Protein AF-A0A9N8M190-F1 (afdb_monomer)

Foldseek 3Di:
DPPLLVVLLVVLLVVLLVQLVLCLVDQALLFVLVVQLVPDDPVCSVVRSVVVVVVVVVVVVVLVVVVVQVVLVVVVVVVCVVDVPDDDDCVSRPDPPDVVVVVVLVVPQPDPPLVVVCVVVVHDSVVSSVSNNVVSNPQNVQLSVLSNCQVVDDPSSPVSSVSSSVSSVVSSVVVVPDDDPDPPPDDD

Solvent-accessible surface area (backbone atoms only — not comparable to full-atom values): 10630 Å² total; per-residue (Å²): 57,68,70,49,44,52,56,28,47,53,52,49,49,50,54,48,48,56,50,22,57,49,30,38,77,55,74,50,63,56,46,70,30,47,53,41,37,70,72,37,57,93,90,49,20,70,59,54,18,48,55,44,40,54,51,52,53,52,48,54,52,53,51,52,54,49,55,55,50,54,53,51,53,54,53,54,52,53,50,47,74,77,32,88,83,61,74,91,53,67,74,81,47,85,57,88,53,62,62,58,51,50,54,51,46,64,75,44,47,65,50,100,45,50,60,61,54,16,67,71,74,74,46,60,47,68,56,57,50,51,62,40,38,63,69,55,48,76,45,56,62,58,41,57,54,48,27,67,50,37,88,78,43,78,65,35,51,60,47,43,28,51,49,32,52,48,49,38,52,52,47,49,52,56,64,69,69,60,72,77,83,75,85,78,85,77,80,133

Organism: NCBI:txid157183

Radius of gyration: 20.38 Å; Cα contacts (8 Å, |Δi|>4): 156; chains: 1; bounding box: 43×37×60 Å

Mean predicted aligned error: 11.04 Å

pLDDT: mean 72.47, std 13.78, range [40.53, 89.75]

Sequence (188 aa):
MLWALIVSTIGTFCITATMAEVAAVWVSPGGPYHHTYLFAPPRSKRSLSFAAGCSNTAGWWAITATASSIGGEHVTGIISLLNPAYVLQRWHHPGSQGPLAFSQATSSFGSWRIERVANRIGHPAGVVWMLGLVQSDFGLPASDGVLHIVEEMPCPHINAPRAMLLAVAIGASSSFIMPPPSPTWKRS

Secondary structure (DSSP, 8-state):
-HHHHHHHHHHHHHHHHHHHHHHHH---TTHHHHHHHHHS-TTTHHHHHHHHHHHHHHHHHHHHHHHHHHHHHHHHHHHHHH-TT----TTTSSSTTHHHHHHHHHTTTT-TTHHHHHHHHTS-HHHHHHHHHHHHGGGTHHHHHHHHTGGGSSSHHHHHHHHHHHHHHHHHHHHHHSPPPP---S--

Structure (mmCIF, N/CA/C/O backbone):
data_AF-A0A9N8M190-F1
#
_entry.id   AF-A0A9N8M190-F1
#
loop_
_atom_site.group_PDB
_atom_site.id
_atom_site.type_symbol
_atom_site.label_atom_id
_atom_site.label_alt_id
_atom_site.label_comp_id
_atom_site.label_asym_id
_atom_site.label_entity_id
_atom_site.label_seq_id
_atom_site.pdbx_PDB_ins_code
_atom_site.Cartn_x
_atom_site.Cartn_y
_atom_site.Cartn_z
_atom_site.occupancy
_atom_site.B_iso_or_equiv
_atom_site.auth_seq_id
_atom_site.auth_comp_id
_atom_site.auth_asym_id
_atom_site.auth_atom_id
_atom_site.pdbx_PDB_model_num
ATOM 1 N N . MET A 1 1 ? -4.410 6.097 -17.807 1.00 53.88 1 MET A N 1
ATOM 2 C CA . MET A 1 1 ? -3.856 6.805 -16.661 1.00 53.88 1 MET A CA 1
ATOM 3 C C . MET A 1 1 ? -5.043 7.277 -15.854 1.00 53.88 1 MET A C 1
ATOM 5 O O . MET A 1 1 ? -5.378 6.610 -14.893 1.00 53.88 1 MET A O 1
ATOM 9 N N . LEU A 1 2 ? -5.803 8.255 -16.352 1.00 66.25 2 LEU A N 1
ATOM 10 C CA . LEU A 1 2 ? -6.851 8.931 -15.583 1.00 66.25 2 LEU A CA 1
ATOM 11 C C . LEU A 1 2 ? -7.930 8.031 -14.943 1.00 66.25 2 LEU A C 1
ATOM 13 O O . LEU A 1 2 ? -8.118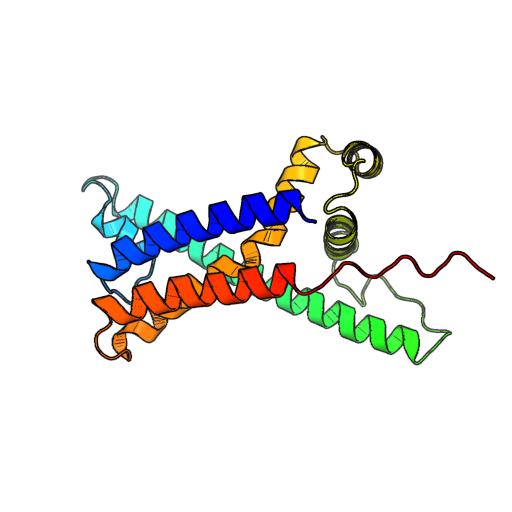 8.106 -13.740 1.00 66.25 2 LEU A O 1
ATOM 17 N N . TRP A 1 3 ? -8.611 7.159 -15.697 1.00 65.06 3 TRP A N 1
ATOM 18 C CA . TRP A 1 3 ? -9.709 6.350 -15.135 1.00 65.06 3 TRP A CA 1
ATOM 19 C C . TRP A 1 3 ? -9.267 5.367 -14.047 1.00 65.06 3 TRP A C 1
ATOM 21 O O . TRP A 1 3 ? -9.898 5.286 -13.001 1.00 65.06 3 TRP A O 1
ATOM 31 N N . ALA A 1 4 ? -8.168 4.647 -14.273 1.00 66.88 4 ALA A N 1
ATOM 32 C CA . ALA A 1 4 ? -7.621 3.732 -13.278 1.00 66.88 4 ALA A CA 1
ATOM 33 C C . ALA A 1 4 ? -7.067 4.486 -12.055 1.00 66.88 4 ALA A C 1
ATOM 35 O O . ALA A 1 4 ? -7.292 4.042 -10.938 1.00 66.88 4 ALA A O 1
ATOM 36 N N . LEU A 1 5 ? -6.461 5.668 -12.246 1.00 71.31 5 LEU A N 1
ATOM 37 C CA . LEU A 1 5 ? -6.046 6.540 -11.141 1.00 71.31 5 LEU A CA 1
ATOM 38 C C . LEU A 1 5 ? -7.237 7.021 -10.311 1.00 71.31 5 LEU A C 1
ATOM 40 O O . LEU A 1 5 ? -7.164 6.986 -9.091 1.00 71.31 5 LEU A O 1
ATOM 44 N N . ILE A 1 6 ? -8.341 7.430 -10.940 1.00 76.94 6 ILE A N 1
ATOM 45 C CA . ILE A 1 6 ? -9.551 7.854 -10.219 1.00 76.94 6 ILE A CA 1
ATOM 46 C C . ILE A 1 6 ? -10.120 6.684 -9.407 1.00 76.94 6 ILE A C 1
ATOM 48 O O . ILE A 1 6 ? -10.363 6.835 -8.212 1.00 76.94 6 ILE A O 1
ATOM 52 N N . VAL A 1 7 ? -10.290 5.514 -10.032 1.00 80.19 7 VAL A N 1
ATOM 53 C CA . VAL A 1 7 ? -10.860 4.326 -9.374 1.00 80.19 7 VAL A CA 1
ATOM 54 C C . VAL A 1 7 ? -9.977 3.847 -8.218 1.00 80.19 7 VAL A C 1
ATOM 56 O O . VAL A 1 7 ? -10.488 3.612 -7.125 1.00 80.19 7 VAL A O 1
ATOM 59 N N . SER A 1 8 ? -8.662 3.763 -8.423 1.00 78.75 8 SER A N 1
ATOM 60 C CA . SER A 1 8 ? -7.707 3.362 -7.382 1.00 78.75 8 SER A CA 1
ATOM 61 C C . SER A 1 8 ? -7.565 4.410 -6.281 1.00 78.75 8 SER A C 1
ATOM 63 O O . SER A 1 8 ? -7.546 4.043 -5.111 1.00 78.75 8 SER A O 1
ATOM 65 N N . THR A 1 9 ? -7.559 5.709 -6.606 1.00 80.31 9 THR A N 1
ATOM 66 C CA . THR A 1 9 ? -7.500 6.772 -5.586 1.00 80.31 9 THR A CA 1
ATOM 67 C C . THR A 1 9 ? -8.715 6.695 -4.672 1.00 80.31 9 THR A C 1
ATOM 69 O O . THR A 1 9 ? -8.559 6.735 -3.457 1.00 80.31 9 THR A O 1
ATOM 72 N N . ILE A 1 10 ? -9.919 6.535 -5.231 1.00 85.94 10 ILE A N 1
ATOM 73 C CA . ILE A 1 10 ? -11.150 6.398 -4.439 1.00 85.94 10 ILE A CA 1
ATOM 74 C C . ILE A 1 10 ? -11.109 5.118 -3.594 1.00 85.94 10 ILE A C 1
ATOM 76 O O . ILE A 1 10 ? -11.421 5.166 -2.404 1.00 85.94 10 ILE A O 1
ATOM 80 N N . GLY A 1 11 ? -10.695 3.989 -4.180 1.00 85.56 11 GLY A N 1
ATOM 81 C CA . GLY A 1 11 ? -10.573 2.713 -3.467 1.00 85.56 11 GLY A CA 1
ATOM 82 C C . GLY A 1 11 ? -9.576 2.782 -2.309 1.00 85.56 11 GLY A C 1
ATOM 83 O O . GLY A 1 11 ? -9.908 2.423 -1.182 1.00 85.56 11 GLY A O 1
ATOM 84 N N . THR A 1 12 ? -8.393 3.334 -2.564 1.00 83.69 12 THR A N 1
ATOM 85 C CA . THR A 1 12 ? -7.337 3.556 -1.570 1.00 83.69 12 THR A CA 1
ATOM 86 C C . THR A 1 12 ? -7.819 4.487 -0.461 1.00 83.69 12 THR A C 1
ATOM 88 O O . THR A 1 12 ? -7.643 4.177 0.713 1.00 83.69 12 THR A O 1
ATOM 91 N N . PHE A 1 13 ? -8.502 5.585 -0.800 1.00 87.19 13 PHE A N 1
ATOM 92 C CA . PHE A 1 13 ? -9.049 6.510 0.195 1.00 87.19 13 PHE A CA 1
ATOM 93 C C . PHE A 1 13 ? -10.100 5.840 1.083 1.00 87.19 13 PHE A C 1
ATOM 95 O O . PHE A 1 13 ? -10.115 6.069 2.287 1.00 87.19 13 PHE A O 1
ATOM 102 N N . CYS A 1 14 ? -10.950 4.987 0.506 1.00 88.88 14 CYS A N 1
ATOM 103 C CA . CYS A 1 14 ? -11.944 4.224 1.254 1.00 88.88 14 CYS A CA 1
ATOM 104 C C . CYS A 1 14 ? -11.281 3.233 2.222 1.00 88.88 14 CYS A C 1
ATOM 106 O O . CYS A 1 14 ? -11.613 3.232 3.405 1.00 88.88 14 CYS A O 1
ATOM 108 N N . ILE A 1 15 ? -10.289 2.465 1.756 1.00 86.94 15 ILE A N 1
ATOM 109 C CA . ILE A 1 15 ? -9.530 1.523 2.595 1.00 86.94 15 ILE A CA 1
ATOM 110 C C . ILE A 1 15 ? -8.826 2.265 3.736 1.00 86.94 15 ILE A C 1
ATOM 112 O O . ILE A 1 15 ? -8.914 1.857 4.895 1.00 86.94 15 ILE A O 1
ATOM 116 N N . THR A 1 16 ? -8.154 3.378 3.431 1.00 87.12 16 THR A N 1
ATOM 117 C CA . THR A 1 16 ? -7.459 4.181 4.441 1.00 87.12 16 THR A CA 1
ATOM 118 C C . THR A 1 16 ? -8.427 4.862 5.398 1.00 87.12 16 THR A C 1
ATOM 120 O O . THR A 1 16 ? -8.116 4.938 6.581 1.00 87.12 16 THR A O 1
ATOM 123 N N . ALA A 1 17 ? -9.601 5.306 4.945 1.00 88.56 17 ALA A N 1
ATOM 124 C CA . ALA A 1 17 ? -10.634 5.852 5.821 1.00 88.56 17 ALA A CA 1
ATOM 125 C C . ALA A 1 17 ? -11.140 4.798 6.814 1.00 88.56 17 ALA A C 1
ATOM 127 O O . ALA A 1 17 ? -11.187 5.071 8.010 1.00 88.56 17 ALA A O 1
ATOM 128 N N . THR A 1 18 ? -11.414 3.571 6.358 1.00 89.75 18 THR A N 1
ATOM 129 C CA . THR A 1 18 ? -11.782 2.465 7.258 1.00 89.75 18 THR A CA 1
ATOM 130 C C . THR A 1 18 ? -10.657 2.149 8.243 1.00 89.75 18 THR A C 1
ATOM 132 O O . THR A 1 18 ? -10.907 1.970 9.433 1.00 89.75 18 THR A O 1
ATOM 135 N N . MET A 1 19 ? -9.404 2.130 7.784 1.00 84.69 19 MET A N 1
ATOM 136 C CA . MET A 1 19 ? -8.262 1.905 8.673 1.00 84.69 19 MET A CA 1
ATOM 137 C C . MET A 1 19 ? -8.100 3.044 9.691 1.00 84.69 19 MET A C 1
ATOM 139 O O . MET A 1 19 ? -7.800 2.789 10.854 1.00 84.69 19 MET A O 1
ATOM 143 N N . ALA A 1 20 ? -8.336 4.291 9.278 1.00 86.38 20 ALA A N 1
ATOM 144 C CA . ALA A 1 20 ? -8.297 5.468 10.137 1.00 86.38 20 ALA A CA 1
ATOM 145 C C . ALA A 1 20 ? -9.399 5.426 11.210 1.00 86.38 20 ALA A C 1
ATOM 147 O O . ALA A 1 20 ? -9.125 5.735 12.367 1.00 86.38 20 ALA A O 1
ATOM 148 N N . GLU A 1 21 ? -10.617 4.991 10.876 1.00 88.19 21 GLU A N 1
ATOM 149 C CA . GLU A 1 21 ? -11.694 4.791 11.860 1.00 88.19 21 GLU A CA 1
ATOM 150 C C . GLU A 1 21 ? -11.317 3.741 12.910 1.00 88.19 21 GLU A C 1
ATOM 152 O O . GLU A 1 21 ? -11.487 3.964 14.109 1.00 88.19 21 GLU A O 1
ATOM 157 N N . VAL A 1 22 ? -10.744 2.617 12.474 1.00 87.44 22 VAL A N 1
ATOM 158 C CA . VAL A 1 22 ? -10.275 1.565 13.385 1.00 87.44 22 VAL A CA 1
ATOM 159 C C . VAL A 1 22 ? -9.124 2.071 14.257 1.00 87.44 22 VAL A C 1
ATOM 161 O O . VAL A 1 22 ? -9.131 1.848 15.469 1.00 87.44 22 VAL A O 1
ATOM 164 N N . ALA A 1 23 ? -8.167 2.793 13.672 1.00 84.69 23 ALA A N 1
ATOM 165 C CA . ALA A 1 23 ? -7.028 3.367 14.382 1.00 84.69 23 ALA A CA 1
ATOM 166 C C . ALA A 1 23 ? -7.437 4.467 15.375 1.00 84.69 23 ALA A C 1
ATOM 168 O O . ALA A 1 23 ? -6.766 4.637 16.386 1.00 84.69 23 ALA A O 1
ATOM 169 N N . ALA A 1 24 ? -8.540 5.185 15.137 1.00 84.88 24 ALA A N 1
ATOM 170 C CA . ALA A 1 24 ? -9.049 6.192 16.069 1.00 84.88 24 ALA A CA 1
ATOM 171 C C . ALA A 1 24 ? -9.555 5.575 17.386 1.00 84.88 24 ALA A C 1
ATOM 173 O O . ALA A 1 24 ? -9.449 6.203 18.440 1.00 84.88 24 ALA A O 1
ATOM 174 N N . VAL A 1 25 ? -10.084 4.346 17.335 1.00 86.62 25 VAL A N 1
ATOM 175 C CA . VAL A 1 25 ? -10.571 3.617 18.520 1.00 86.62 25 VAL A CA 1
ATOM 176 C C . VAL A 1 25 ? -9.461 2.766 19.139 1.00 86.62 25 VAL A C 1
ATOM 178 O O . VAL A 1 25 ? -9.293 2.755 20.357 1.00 86.62 25 VAL A O 1
ATOM 181 N N . TRP A 1 26 ? -8.689 2.067 18.303 1.00 81.50 26 TRP A N 1
ATOM 182 C CA . TRP A 1 26 ? -7.675 1.101 18.723 1.00 81.50 26 TRP A CA 1
ATOM 183 C C . TRP A 1 26 ? -6.336 1.410 18.068 1.00 81.50 26 TRP A C 1
ATOM 185 O O . TRP A 1 26 ? -5.920 0.793 17.082 1.00 81.50 26 TRP A O 1
ATOM 195 N N . VAL A 1 27 ? -5.638 2.366 18.667 1.00 79.00 27 VAL A N 1
ATOM 196 C CA . VAL A 1 27 ? -4.242 2.640 18.352 1.00 79.00 27 VAL A CA 1
ATOM 197 C C . VAL A 1 27 ? -3.391 1.468 18.834 1.00 79.00 27 VAL A C 1
ATOM 199 O O . VAL A 1 27 ? -3.286 1.226 20.035 1.00 79.00 27 VAL A O 1
ATOM 202 N N . SER A 1 28 ? -2.775 0.742 17.906 1.00 82.44 28 SER A N 1
ATOM 203 C CA . SER A 1 28 ? -1.832 -0.327 18.223 1.00 82.44 28 SER A CA 1
ATOM 204 C C . SER A 1 28 ? -0.723 -0.361 17.171 1.00 82.44 28 SER A C 1
ATOM 206 O O . SER A 1 28 ? -1.039 -0.303 15.979 1.00 82.44 28 SER A O 1
ATOM 208 N N . PRO A 1 29 ? 0.553 -0.515 17.573 1.00 76.31 29 PRO A N 1
ATOM 209 C CA . PRO A 1 29 ? 1.668 -0.711 16.642 1.00 76.31 29 PRO A CA 1
ATOM 210 C C . PRO A 1 29 ? 1.574 -2.043 15.890 1.00 76.31 29 PRO A C 1
ATOM 212 O O . PRO A 1 29 ? 2.270 -2.267 14.907 1.00 76.31 29 PRO A O 1
ATOM 215 N N . GLY A 1 30 ? 0.679 -2.937 16.323 1.00 69.00 30 GLY A N 1
ATOM 216 C CA . GLY A 1 30 ? 0.414 -4.220 15.687 1.00 69.00 30 GLY A CA 1
ATOM 217 C C . GLY A 1 30 ? -0.363 -4.144 14.367 1.00 69.00 30 GLY A C 1
ATOM 218 O O . GLY A 1 30 ? -0.847 -5.175 13.908 1.00 69.00 30 GLY A O 1
ATOM 219 N N . GLY A 1 31 ? -0.543 -2.962 13.779 1.00 76.88 31 GLY A N 1
ATOM 220 C CA . GLY A 1 31 ? -1.078 -2.818 12.427 1.00 76.88 31 GLY A CA 1
ATOM 221 C C . GLY A 1 31 ? -2.422 -3.538 12.165 1.00 76.88 31 GLY A C 1
ATOM 222 O O . GLY A 1 31 ? -3.186 -3.849 13.090 1.00 76.88 31 GLY A O 1
ATOM 223 N N . PRO A 1 32 ? -2.713 -3.877 10.896 1.00 74.94 32 PRO A N 1
ATOM 224 C CA . PRO A 1 32 ? -3.959 -4.546 10.510 1.00 74.94 32 PRO A CA 1
ATOM 225 C C . PRO A 1 32 ? -4.094 -5.989 11.040 1.00 74.94 32 PRO A C 1
ATOM 227 O O . PRO A 1 32 ? -5.205 -6.511 11.157 1.00 74.94 32 PRO A O 1
ATOM 230 N N . TYR A 1 33 ? -3.002 -6.667 11.414 1.00 81.81 33 TYR A N 1
ATOM 231 C CA . TYR A 1 33 ? -3.060 -8.023 11.990 1.00 81.81 33 TYR A CA 1
ATOM 232 C C . TYR A 1 33 ? -3.562 -8.027 13.442 1.00 81.81 33 TYR A C 1
ATOM 234 O O . TYR A 1 33 ? -4.244 -8.970 13.859 1.00 81.81 33 TYR A O 1
ATOM 242 N N . HIS A 1 34 ? -3.275 -6.969 14.205 1.00 83.25 34 HIS A N 1
ATOM 243 C CA . HIS A 1 34 ? -3.841 -6.779 15.539 1.00 83.25 34 HIS A CA 1
ATOM 244 C C . HIS A 1 34 ? -5.328 -6.418 15.457 1.00 83.25 34 HIS A C 1
ATOM 246 O O . HIS A 1 34 ? -6.145 -7.005 16.166 1.00 83.25 34 HIS A O 1
ATOM 252 N N . HIS A 1 35 ? -5.708 -5.528 14.535 1.00 84.00 35 HIS A N 1
ATOM 253 C CA . HIS A 1 35 ? -7.115 -5.173 14.313 1.00 84.00 35 HIS A CA 1
ATOM 254 C C . HIS A 1 35 ? -7.953 -6.373 13.863 1.00 84.00 35 HIS A C 1
ATOM 256 O O . HIS A 1 35 ? -9.029 -6.617 14.406 1.00 84.00 35 HIS A O 1
ATOM 262 N N . THR A 1 36 ? -7.440 -7.194 12.943 1.00 82.38 36 THR A N 1
ATOM 263 C CA . THR A 1 36 ? -8.132 -8.426 12.519 1.00 82.38 36 THR A CA 1
ATOM 264 C C . THR A 1 36 ? -8.268 -9.445 13.647 1.00 82.38 36 THR A C 1
ATOM 266 O O . THR A 1 36 ? -9.290 -10.122 13.723 1.00 82.38 36 THR A O 1
ATOM 269 N N . TYR A 1 37 ? -7.300 -9.536 14.564 1.00 82.12 37 TYR A N 1
ATOM 270 C CA . TYR A 1 37 ? -7.428 -10.388 15.749 1.00 82.12 37 TYR A CA 1
ATOM 271 C C . TYR A 1 37 ? -8.533 -9.906 16.703 1.00 82.12 37 TYR A C 1
ATOM 273 O O . TYR A 1 37 ? -9.222 -10.739 17.294 1.00 82.12 37 TYR A O 1
ATOM 281 N N . LEU A 1 38 ? -8.718 -8.587 16.833 1.00 83.38 38 LEU A N 1
ATOM 282 C CA . LEU A 1 38 ? -9.757 -7.985 17.677 1.00 83.38 38 LEU A CA 1
ATOM 283 C C . LEU A 1 38 ? -11.169 -8.194 17.111 1.00 83.38 38 LEU A C 1
ATOM 285 O O . LEU A 1 38 ? -12.091 -8.472 17.874 1.00 83.38 38 LEU A O 1
ATOM 289 N N . PHE A 1 39 ? -11.340 -8.099 15.789 1.00 82.12 39 PHE A N 1
ATOM 290 C CA . PHE A 1 39 ? -12.648 -8.274 15.140 1.00 82.12 39 PHE A CA 1
ATOM 291 C C . PHE A 1 39 ? -13.009 -9.734 14.841 1.00 82.12 39 PHE A C 1
ATOM 293 O O . PHE A 1 39 ? -14.174 -10.047 14.586 1.00 82.12 39 PHE A O 1
ATOM 300 N N . ALA A 1 40 ? -12.035 -10.643 14.843 1.00 84.25 40 ALA A N 1
ATOM 301 C CA . ALA A 1 40 ? -12.283 -12.028 14.479 1.00 84.25 40 ALA A CA 1
ATOM 302 C C . ALA A 1 40 ? -13.053 -12.807 15.569 1.00 84.25 40 ALA A C 1
ATOM 304 O O . ALA A 1 40 ? -12.755 -12.692 16.762 1.00 84.25 40 ALA A O 1
ATOM 305 N N . PRO A 1 41 ? -13.993 -13.691 15.180 1.00 82.75 41 PRO A N 1
ATOM 306 C CA . PRO A 1 41 ? -14.719 -14.526 16.127 1.00 82.75 41 PRO A CA 1
ATOM 307 C C . PRO A 1 41 ? -13.772 -15.483 16.883 1.00 82.75 41 PRO A C 1
ATOM 309 O O . PRO A 1 41 ? -12.766 -15.950 16.333 1.00 82.75 41 PRO A O 1
ATOM 312 N N . PRO A 1 42 ? -14.096 -15.849 18.141 1.00 80.44 42 PRO A N 1
ATOM 313 C CA . PRO A 1 42 ? -13.165 -16.506 19.066 1.00 80.44 42 PRO A CA 1
ATOM 314 C C . PRO A 1 42 ? -12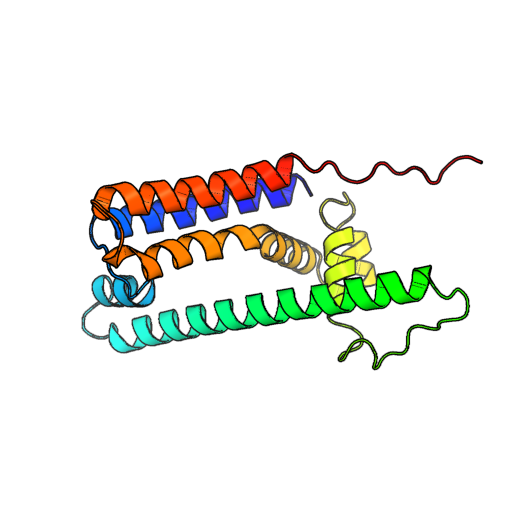.619 -17.855 18.581 1.00 80.44 42 PRO A C 1
ATOM 316 O O . PRO A 1 42 ? -11.558 -18.279 19.039 1.00 80.44 42 PRO A O 1
ATOM 319 N N . ARG A 1 43 ? -13.307 -18.509 17.637 1.00 83.75 43 ARG A N 1
ATOM 320 C CA . ARG A 1 43 ? -12.890 -19.783 17.037 1.00 83.75 43 ARG A CA 1
ATOM 321 C C . ARG A 1 43 ? -11.820 -19.644 15.947 1.00 83.75 43 ARG A C 1
ATOM 323 O O . ARG A 1 43 ? -11.003 -20.547 15.822 1.00 83.75 43 ARG A O 1
ATOM 330 N N . SER A 1 44 ? -11.786 -18.548 15.182 1.00 83.94 44 SER A N 1
ATOM 331 C CA . SER A 1 44 ? -10.887 -18.398 14.018 1.00 83.94 44 SER A CA 1
ATOM 332 C C . SER A 1 44 ? -9.873 -17.256 14.134 1.00 83.94 44 SER A C 1
ATOM 334 O O . SER A 1 44 ? -9.017 -17.117 13.259 1.00 83.94 44 SER A O 1
ATOM 336 N N . LYS A 1 45 ? -9.888 -16.489 15.234 1.00 80.94 45 LYS A N 1
ATOM 337 C CA . LYS A 1 45 ? -9.011 -15.324 15.458 1.00 80.94 45 LYS A CA 1
ATOM 338 C C . LYS A 1 45 ? -7.520 -15.546 15.193 1.00 80.94 45 LYS A C 1
ATOM 340 O O . LYS A 1 45 ? -6.870 -14.679 14.622 1.00 80.94 45 LYS A O 1
ATOM 345 N N . ARG A 1 46 ? -6.975 -16.721 15.537 1.00 78.75 46 ARG A N 1
ATOM 346 C CA . ARG A 1 46 ? -5.556 -17.043 15.284 1.00 78.75 46 ARG A CA 1
ATOM 347 C C . ARG A 1 46 ? -5.257 -17.253 13.800 1.00 78.75 46 ARG A C 1
ATOM 349 O O . ARG A 1 46 ? -4.232 -16.789 13.324 1.00 78.75 46 ARG A O 1
ATOM 356 N N . SER A 1 47 ? -6.148 -17.927 13.076 1.00 83.56 47 SER A N 1
ATOM 357 C CA . SER A 1 47 ? -5.951 -18.207 11.650 1.00 83.56 47 SER A CA 1
ATOM 358 C C . SER A 1 47 ? -6.145 -16.952 10.800 1.00 83.56 47 SER A C 1
ATOM 360 O O . SER A 1 47 ? -5.327 -16.686 9.926 1.00 83.56 47 SER A O 1
ATOM 362 N N . LEU A 1 48 ? -7.166 -16.144 11.104 1.00 82.62 48 LEU A N 1
ATOM 363 C CA . LEU A 1 48 ? -7.418 -14.884 10.400 1.00 82.62 48 LEU A CA 1
ATOM 364 C C . LEU A 1 48 ? -6.295 -13.865 10.623 1.00 82.62 48 LEU A C 1
ATOM 366 O O . LEU A 1 48 ? -5.823 -13.273 9.659 1.00 82.62 48 LEU A O 1
ATOM 370 N N . SER A 1 49 ? -5.817 -13.713 11.863 1.00 86.12 49 SER A N 1
ATOM 371 C CA . SER A 1 49 ? -4.689 -12.821 12.163 1.00 86.12 49 SER A CA 1
ATOM 372 C C . SER A 1 49 ? -3.384 -13.305 11.520 1.00 86.12 49 SER A C 1
ATOM 374 O O . SER A 1 49 ? -2.627 -12.494 10.995 1.00 86.12 49 SER A O 1
ATOM 376 N N . PHE A 1 50 ? -3.150 -14.623 11.462 1.00 87.44 50 PHE A N 1
ATOM 377 C CA . PHE A 1 50 ? -1.997 -15.181 10.750 1.00 87.44 50 PHE A CA 1
ATOM 378 C C . PHE A 1 50 ? -2.069 -14.909 9.243 1.00 87.44 50 PHE A C 1
ATOM 380 O O . PHE A 1 50 ? -1.102 -14.425 8.666 1.00 87.44 50 PHE A O 1
ATOM 387 N N . ALA A 1 51 ? -3.220 -15.148 8.610 1.00 85.94 51 ALA A N 1
ATOM 388 C CA . ALA A 1 51 ? -3.409 -14.868 7.187 1.00 85.94 51 ALA A CA 1
ATOM 389 C C . ALA A 1 51 ? -3.259 -13.369 6.865 1.00 85.94 51 ALA A C 1
ATOM 391 O O . ALA A 1 51 ? -2.614 -13.010 5.875 1.00 85.94 51 ALA A O 1
ATOM 392 N N . ALA A 1 52 ? -3.799 -12.495 7.721 1.00 85.62 52 ALA A N 1
ATOM 393 C CA . ALA A 1 52 ? -3.633 -11.048 7.608 1.00 85.62 52 ALA A CA 1
ATOM 394 C C . ALA A 1 52 ? -2.160 -10.633 7.766 1.00 85.62 52 ALA A C 1
ATOM 396 O O . ALA A 1 52 ? -1.651 -9.858 6.959 1.00 85.62 52 ALA A O 1
ATOM 397 N N . GLY A 1 53 ? -1.455 -11.203 8.749 1.00 84.56 53 GLY A N 1
ATOM 398 C CA . G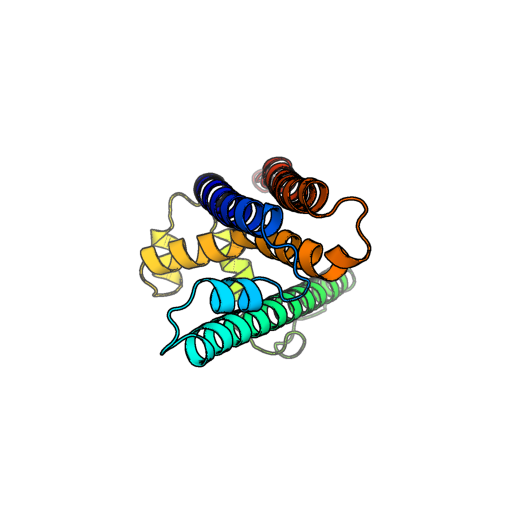LY A 1 53 ? -0.027 -10.977 8.969 1.00 84.56 53 GLY A CA 1
ATOM 399 C C . GLY A 1 53 ? 0.824 -11.416 7.778 1.00 84.56 53 GLY A C 1
ATOM 400 O O . GLY A 1 53 ? 1.609 -10.624 7.266 1.00 84.56 53 GLY A O 1
ATOM 401 N N . CYS A 1 54 ? 0.613 -12.632 7.267 1.00 86.62 54 CYS A N 1
ATOM 402 C CA . CYS A 1 54 ? 1.319 -13.132 6.086 1.00 86.62 54 CYS A CA 1
ATOM 403 C C . CYS A 1 54 ? 1.094 -12.246 4.857 1.00 86.62 54 CYS A C 1
ATOM 405 O O . CYS A 1 54 ? 2.044 -11.959 4.132 1.00 86.62 54 CYS A O 1
ATOM 407 N N . SER A 1 55 ? -0.141 -11.788 4.642 1.00 82.56 55 SER A N 1
ATOM 408 C CA . SER A 1 55 ? -0.469 -10.893 3.526 1.00 82.56 55 SER A CA 1
ATOM 409 C C . SER A 1 55 ? 0.239 -9.545 3.667 1.00 82.56 55 SER A C 1
ATOM 411 O O . SER A 1 55 ? 0.798 -9.043 2.694 1.00 82.56 55 SER A O 1
ATOM 413 N N . ASN A 1 56 ? 0.291 -8.995 4.886 1.00 83.00 56 ASN A N 1
ATOM 414 C CA . ASN A 1 56 ? 0.999 -7.747 5.168 1.00 83.00 56 ASN A CA 1
ATOM 415 C C . ASN A 1 56 ? 2.509 -7.878 4.916 1.00 83.00 56 ASN A C 1
ATOM 417 O O . ASN A 1 56 ? 3.111 -7.039 4.248 1.00 83.00 56 ASN A O 1
ATOM 421 N N . THR A 1 57 ? 3.128 -8.963 5.393 1.00 82.06 57 THR A N 1
ATOM 422 C CA . THR A 1 57 ? 4.559 -9.220 5.174 1.00 82.06 57 THR A CA 1
ATOM 423 C C . THR A 1 57 ? 4.879 -9.430 3.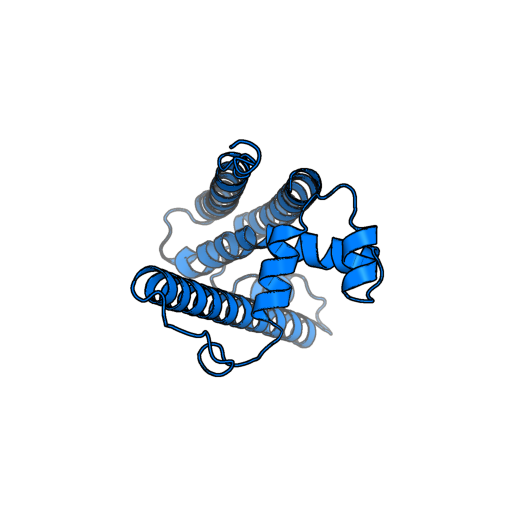695 1.00 82.06 57 THR A C 1
ATOM 425 O O . THR A 1 57 ? 5.847 -8.858 3.197 1.00 82.06 57 THR A O 1
ATOM 428 N N . ALA A 1 58 ? 4.058 -10.199 2.973 1.00 81.19 58 ALA A N 1
ATOM 429 C CA . ALA A 1 58 ? 4.225 -10.392 1.534 1.00 81.19 58 ALA A CA 1
ATOM 430 C C . ALA A 1 58 ? 4.104 -9.067 0.762 1.00 81.19 58 ALA A C 1
ATOM 432 O O . ALA A 1 58 ? 4.882 -8.828 -0.160 1.00 81.19 58 ALA A O 1
ATOM 433 N N . GLY A 1 59 ? 3.183 -8.189 1.177 1.00 77.31 59 GLY A N 1
ATOM 434 C CA . GLY A 1 59 ? 3.039 -6.839 0.630 1.00 77.31 59 GLY A CA 1
ATOM 435 C C . GLY A 1 59 ? 4.309 -6.004 0.796 1.00 77.31 59 GLY A C 1
ATOM 436 O O . GLY A 1 59 ? 4.835 -5.490 -0.190 1.00 77.31 59 GLY A O 1
ATOM 437 N N . TRP A 1 60 ? 4.860 -5.941 2.012 1.00 76.19 60 TRP A N 1
ATOM 438 C CA . TRP A 1 60 ? 6.117 -5.231 2.282 1.00 76.19 60 TRP A CA 1
ATOM 439 C C . TRP A 1 60 ? 7.287 -5.758 1.443 1.00 76.19 60 TRP A C 1
ATOM 441 O O . TRP A 1 60 ? 8.021 -4.974 0.843 1.00 76.19 60 TRP A O 1
ATOM 451 N N . TRP A 1 61 ? 7.420 -7.079 1.322 1.00 77.81 61 TRP A N 1
ATOM 452 C CA . TRP A 1 61 ? 8.465 -7.696 0.500 1.00 77.81 61 TRP A CA 1
ATOM 453 C C . TRP A 1 61 ? 8.308 -7.367 -0.988 1.00 77.81 61 TRP A C 1
ATOM 455 O O . TRP A 1 61 ? 9.292 -7.048 -1.657 1.00 77.81 61 TRP A O 1
ATOM 465 N N . ALA A 1 62 ? 7.078 -7.404 -1.507 1.00 76.62 62 ALA A N 1
ATOM 466 C CA . ALA A 1 62 ? 6.791 -7.070 -2.899 1.00 76.62 62 ALA A CA 1
ATOM 467 C C . ALA A 1 62 ? 7.105 -5.597 -3.215 1.00 76.62 62 ALA A C 1
ATOM 469 O O . ALA A 1 62 ? 7.669 -5.300 -4.273 1.00 76.62 62 ALA A O 1
ATOM 470 N N . ILE A 1 63 ? 6.804 -4.679 -2.290 1.00 73.94 63 ILE A N 1
ATOM 471 C CA . ILE A 1 63 ? 7.114 -3.250 -2.441 1.00 73.94 63 ILE A CA 1
ATOM 472 C C . ILE A 1 63 ? 8.627 -3.035 -2.486 1.00 73.94 63 ILE A C 1
ATOM 474 O O . ILE A 1 63 ? 9.120 -2.375 -3.403 1.00 73.94 63 ILE A O 1
ATOM 478 N N . THR A 1 64 ? 9.377 -3.626 -1.550 1.00 78.06 64 THR A N 1
ATOM 479 C CA . THR A 1 64 ? 10.842 -3.508 -1.531 1.00 78.06 64 THR A CA 1
ATOM 480 C C . THR A 1 64 ? 11.465 -4.083 -2.802 1.00 78.06 64 THR A C 1
ATOM 482 O O . THR A 1 64 ? 12.287 -3.417 -3.428 1.00 78.06 64 THR A O 1
ATOM 485 N N . ALA A 1 65 ? 11.029 -5.267 -3.241 1.00 74.44 65 ALA A N 1
ATOM 486 C CA . ALA A 1 65 ? 11.519 -5.880 -4.476 1.00 74.44 65 ALA A CA 1
ATOM 487 C C . ALA A 1 65 ? 11.243 -5.006 -5.715 1.00 74.44 65 ALA A C 1
ATOM 489 O O . ALA A 1 65 ? 12.099 -4.880 -6.597 1.00 74.44 65 ALA A O 1
ATOM 490 N N . THR A 1 66 ? 10.073 -4.360 -5.765 1.00 74.88 66 THR A N 1
ATOM 491 C CA . THR A 1 66 ? 9.714 -3.445 -6.858 1.00 74.88 66 THR A CA 1
ATOM 492 C C . THR A 1 66 ? 10.599 -2.200 -6.851 1.00 74.88 66 THR A C 1
ATOM 494 O O . THR A 1 66 ? 11.174 -1.852 -7.883 1.00 74.88 66 THR A O 1
ATOM 497 N N . ALA A 1 67 ? 10.784 -1.565 -5.689 1.00 74.25 67 ALA A N 1
ATOM 498 C CA . ALA A 1 67 ? 11.637 -0.385 -5.552 1.00 74.25 67 ALA A CA 1
ATOM 499 C C . ALA A 1 67 ? 13.097 -0.676 -5.950 1.00 74.25 67 ALA A C 1
ATOM 501 O O . ALA A 1 67 ? 13.713 0.108 -6.674 1.00 74.25 67 ALA A O 1
ATOM 502 N N . SER A 1 68 ? 13.636 -1.834 -5.546 1.00 77.69 68 SER A N 1
ATOM 503 C CA . SER A 1 68 ? 14.984 -2.265 -5.942 1.00 77.69 68 SER A CA 1
ATOM 504 C C . SER A 1 68 ? 15.110 -2.499 -7.450 1.00 77.69 68 SER A C 1
ATOM 506 O O . SER A 1 68 ? 16.140 -2.168 -8.038 1.00 77.69 68 SER A O 1
ATOM 508 N N . SER A 1 69 ? 14.062 -3.024 -8.090 1.00 73.69 69 SER A N 1
ATOM 509 C CA . SER A 1 69 ? 14.056 -3.273 -9.537 1.00 73.69 69 SER A CA 1
ATOM 510 C C . SER A 1 69 ? 14.096 -1.968 -10.340 1.00 73.69 69 SER A C 1
ATOM 512 O O . SER A 1 69 ? 14.894 -1.848 -11.269 1.00 73.69 69 SER A O 1
ATOM 514 N N . ILE A 1 70 ? 13.317 -0.960 -9.924 1.00 76.88 70 ILE A N 1
ATOM 515 C CA . ILE A 1 70 ? 13.296 0.375 -10.549 1.00 76.88 70 ILE A CA 1
ATOM 516 C C . ILE A 1 70 ? 14.681 1.041 -10.467 1.00 76.88 70 ILE A C 1
ATOM 518 O O . ILE A 1 70 ? 15.156 1.629 -11.438 1.00 76.88 70 ILE A O 1
ATOM 522 N N . GLY A 1 71 ? 15.387 0.893 -9.340 1.00 75.00 71 GLY A N 1
ATOM 523 C CA . GLY A 1 71 ? 16.760 1.390 -9.197 1.00 75.00 71 GLY A CA 1
ATOM 524 C C . GLY A 1 71 ? 17.726 0.817 -10.244 1.00 75.00 71 GLY A C 1
ATOM 525 O O . GLY A 1 71 ? 18.526 1.556 -10.820 1.00 75.00 71 GLY A O 1
ATOM 526 N N . GLY A 1 72 ? 17.614 -0.479 -10.554 1.00 71.44 72 GLY A N 1
ATOM 527 C CA . GLY A 1 72 ? 18.416 -1.126 -11.600 1.00 71.44 72 GLY A CA 1
ATOM 528 C C . GLY A 1 72 ? 18.131 -0.595 -13.013 1.00 71.44 72 GLY A C 1
ATOM 529 O O . GLY A 1 72 ? 19.047 -0.473 -13.831 1.00 71.44 72 GLY A O 1
ATOM 530 N N . GLU A 1 73 ? 16.883 -0.221 -13.302 1.00 73.25 73 GLU A N 1
ATOM 531 C CA . GLU A 1 73 ? 16.483 0.419 -14.568 1.00 73.25 73 GLU A CA 1
ATOM 532 C C . GLU A 1 73 ? 17.074 1.820 -14.727 1.00 73.25 73 GLU A C 1
ATOM 534 O O . GLU A 1 73 ? 17.557 2.169 -15.804 1.00 73.25 73 GLU A O 1
ATOM 539 N N . HIS A 1 74 ? 17.127 2.612 -13.656 1.00 75.94 74 HIS A N 1
ATOM 540 C CA . HIS A 1 74 ? 17.751 3.934 -13.720 1.00 75.94 74 HIS A CA 1
ATOM 541 C C . HIS A 1 74 ? 19.258 3.856 -13.986 1.00 75.94 74 HIS A C 1
ATOM 543 O O . HIS A 1 74 ? 19.779 4.619 -14.801 1.00 75.94 74 HIS A O 1
ATOM 549 N N . VAL A 1 75 ? 19.956 2.911 -13.349 1.00 80.38 75 VAL A N 1
ATOM 550 C CA . VAL A 1 75 ? 21.405 2.726 -13.538 1.00 80.38 75 VAL A CA 1
ATOM 551 C C . VAL A 1 75 ? 21.722 2.297 -14.972 1.00 80.38 75 VAL A C 1
ATOM 553 O O . VAL A 1 75 ? 22.569 2.901 -15.628 1.00 80.38 75 VAL A O 1
ATOM 556 N N . THR A 1 76 ? 21.018 1.293 -15.492 1.00 76.50 76 THR A N 1
ATOM 557 C CA . THR A 1 76 ? 21.196 0.828 -16.881 1.00 76.50 76 THR A CA 1
ATOM 558 C C . THR A 1 76 ? 20.786 1.888 -17.906 1.00 76.50 76 THR A C 1
ATOM 560 O O . THR A 1 76 ? 21.462 2.043 -18.925 1.00 76.50 76 THR A O 1
ATOM 563 N N . GLY A 1 77 ? 19.752 2.682 -17.608 1.00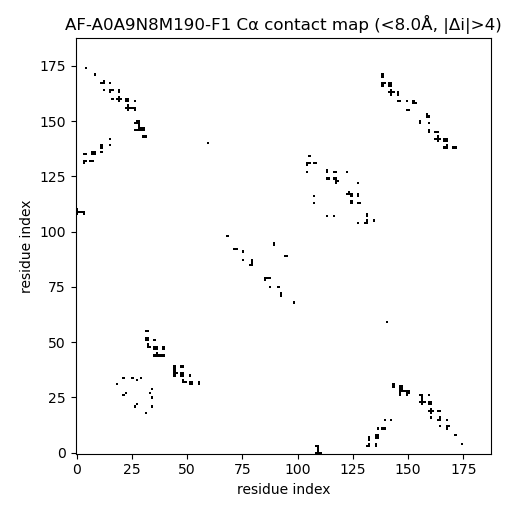 76.00 77 GLY A N 1
ATOM 564 C CA . GLY A 1 77 ? 19.350 3.843 -18.402 1.00 76.00 77 GLY A CA 1
ATOM 565 C C . GLY A 1 77 ? 20.464 4.885 -18.517 1.00 76.00 77 GLY A C 1
ATOM 566 O O . GLY A 1 77 ? 20.809 5.289 -19.627 1.00 76.00 77 GLY A O 1
ATOM 567 N N . ILE A 1 78 ? 21.101 5.259 -17.404 1.00 82.56 78 ILE A N 1
ATOM 568 C CA . ILE A 1 78 ? 22.227 6.210 -17.404 1.00 82.56 78 ILE A CA 1
ATOM 569 C C . ILE A 1 78 ? 23.419 5.656 -18.198 1.00 82.56 78 ILE A C 1
ATOM 571 O O . ILE A 1 78 ? 24.001 6.373 -19.012 1.00 82.56 78 ILE A O 1
ATOM 575 N N . ILE A 1 79 ? 23.755 4.375 -18.021 1.00 80.12 79 ILE A N 1
ATOM 576 C CA . ILE A 1 79 ? 24.862 3.734 -18.752 1.00 80.12 79 ILE A CA 1
ATOM 577 C C . ILE A 1 79 ? 24.607 3.755 -20.267 1.00 80.12 79 ILE A C 1
ATOM 579 O O . ILE A 1 79 ? 25.523 4.049 -21.036 1.00 80.12 79 ILE A O 1
ATOM 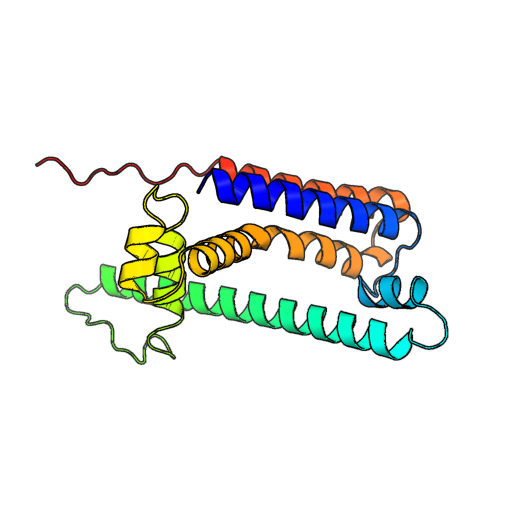583 N N . SER A 1 80 ? 23.364 3.513 -20.697 1.00 74.25 80 SER A N 1
ATOM 584 C CA . SER A 1 80 ? 22.993 3.552 -22.119 1.00 74.25 80 SER A CA 1
ATOM 585 C C . SER A 1 80 ? 23.117 4.946 -22.748 1.00 74.25 80 SER A C 1
ATOM 587 O O . SER A 1 80 ? 23.434 5.058 -23.929 1.00 74.25 80 SER A O 1
ATOM 589 N N . LEU A 1 81 ? 22.922 6.010 -21.961 1.00 78.62 81 LEU A N 1
ATOM 590 C CA . LEU A 1 81 ? 23.061 7.394 -22.424 1.00 78.62 81 LEU A CA 1
ATOM 591 C C . LEU A 1 81 ? 24.526 7.836 -22.515 1.00 78.62 81 LEU A C 1
ATOM 593 O O . LEU A 1 81 ? 24.874 8.640 -23.376 1.00 78.62 81 LEU A O 1
ATOM 597 N N . LEU A 1 82 ? 25.384 7.322 -21.631 1.00 84.19 82 LEU A N 1
ATOM 598 C CA . LEU A 1 82 ? 26.799 7.694 -21.567 1.00 84.19 82 LEU A CA 1
ATOM 599 C C . LEU A 1 82 ? 27.673 6.934 -22.572 1.00 84.19 82 LEU A C 1
ATOM 601 O O . LEU A 1 82 ? 28.758 7.407 -22.903 1.00 84.19 82 LEU A O 1
ATOM 605 N N . ASN A 1 83 ? 27.234 5.766 -23.050 1.00 77.50 83 ASN A N 1
ATOM 606 C CA . ASN A 1 83 ? 28.023 4.948 -23.963 1.00 77.50 83 ASN A CA 1
ATOM 607 C C . ASN A 1 83 ? 27.166 4.399 -25.122 1.00 77.50 83 ASN A C 1
ATOM 609 O O . ASN A 1 83 ? 26.486 3.385 -24.954 1.00 77.50 83 ASN A O 1
ATOM 613 N N . PRO A 1 84 ? 27.210 5.018 -26.319 1.00 71.94 84 PRO A N 1
ATOM 614 C CA . PRO A 1 84 ? 26.336 4.657 -27.440 1.00 71.94 84 PRO A CA 1
ATOM 615 C C . PRO A 1 84 ? 26.607 3.260 -28.029 1.00 71.94 84 PRO A C 1
ATOM 617 O O . PRO A 1 84 ? 25.788 2.754 -28.789 1.00 71.94 84 PRO A O 1
ATOM 620 N N . ALA A 1 85 ? 27.728 2.617 -27.678 1.00 74.12 85 ALA A N 1
ATOM 621 C CA . ALA A 1 85 ? 28.042 1.238 -28.066 1.00 74.12 85 ALA A CA 1
ATOM 622 C C . ALA A 1 85 ? 27.583 0.188 -27.031 1.00 74.12 85 ALA A C 1
ATOM 624 O O . ALA A 1 85 ? 27.815 -1.009 -27.214 1.00 74.12 85 ALA A O 1
ATOM 625 N N . TYR A 1 86 ? 26.959 0.608 -25.927 1.00 70.06 86 TYR A N 1
ATOM 626 C CA . TYR A 1 86 ? 26.535 -0.294 -24.863 1.00 70.06 86 TYR A CA 1
ATOM 627 C C . TYR A 1 86 ? 25.268 -1.064 -25.251 1.00 70.06 86 TYR A C 1
ATOM 629 O O . TYR A 1 86 ? 24.178 -0.507 -25.373 1.00 70.06 86 TYR A O 1
ATOM 637 N N . VAL A 1 87 ? 25.409 -2.380 -25.406 1.00 72.31 87 VAL A N 1
ATOM 638 C CA . VAL A 1 87 ? 24.285 -3.290 -25.648 1.00 72.31 87 VAL A CA 1
ATOM 639 C C . VAL A 1 87 ? 23.764 -3.801 -24.308 1.00 72.31 87 VAL A C 1
ATOM 641 O O . VAL A 1 87 ? 24.486 -4.487 -23.580 1.00 72.31 87 VAL A O 1
ATOM 644 N N . LEU A 1 88 ? 22.497 -3.514 -23.994 1.00 62.03 88 LEU A N 1
ATOM 645 C CA . LEU A 1 88 ? 21.833 -4.057 -22.808 1.00 62.03 88 LEU A CA 1
ATOM 646 C C . LEU A 1 88 ? 21.783 -5.593 -22.881 1.00 62.03 88 LEU A C 1
ATOM 648 O O . LEU A 1 88 ? 21.069 -6.174 -23.698 1.00 62.03 88 LEU A O 1
ATOM 652 N N . GLN A 1 89 ? 22.533 -6.259 -22.005 1.00 61.88 89 GLN A N 1
ATOM 653 C CA . GLN A 1 89 ? 22.517 -7.712 -21.865 1.00 61.88 89 GLN A CA 1
ATOM 654 C C . GLN A 1 89 ? 21.469 -8.163 -20.840 1.00 61.88 89 GLN A C 1
ATOM 656 O O . GLN A 1 89 ? 21.253 -7.511 -19.819 1.00 61.88 89 GLN A O 1
ATOM 661 N N . ARG A 1 90 ? 20.855 -9.332 -21.080 1.00 57.72 90 ARG A N 1
ATOM 662 C CA . ARG A 1 90 ? 19.774 -9.912 -20.251 1.00 57.72 90 ARG A CA 1
ATOM 663 C C . ARG A 1 90 ? 20.141 -10.184 -18.792 1.00 57.72 90 ARG A C 1
ATOM 665 O O . ARG A 1 90 ? 19.244 -10.460 -18.017 1.00 57.72 90 ARG A O 1
ATOM 672 N N . TRP A 1 91 ? 21.416 -10.166 -18.423 1.00 67.31 91 TRP A N 1
ATOM 673 C CA . TRP A 1 91 ? 21.864 -10.401 -17.049 1.00 67.31 91 TRP A CA 1
ATOM 674 C C . TRP A 1 91 ? 22.104 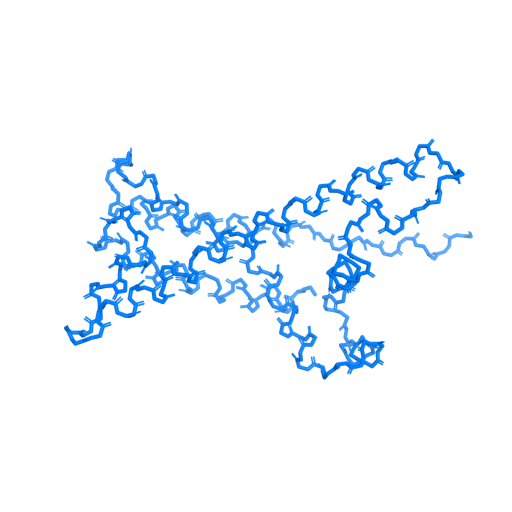-9.102 -16.265 1.00 67.31 91 TRP A C 1
ATOM 676 O O . TRP A 1 91 ? 22.164 -9.152 -15.042 1.00 67.31 91 TRP A O 1
ATOM 686 N N . HIS A 1 92 ? 22.164 -7.940 -16.931 1.00 65.31 92 HIS A N 1
ATOM 687 C CA . HIS A 1 92 ? 22.145 -6.636 -16.249 1.00 65.31 92 HIS A CA 1
ATOM 688 C C . HIS A 1 92 ? 20.787 -6.359 -15.577 1.00 65.31 92 HIS A C 1
ATOM 690 O O . HIS A 1 92 ? 20.710 -5.583 -14.631 1.00 65.31 92 HIS A O 1
ATOM 696 N N . HIS A 1 93 ? 19.735 -7.049 -16.027 1.00 55.22 93 HIS A N 1
ATOM 697 C CA . HIS A 1 93 ? 18.452 -7.173 -15.344 1.00 55.22 93 HIS A CA 1
ATOM 698 C C . HIS A 1 93 ? 18.176 -8.653 -15.075 1.00 55.22 93 HIS A C 1
ATOM 700 O O . HIS A 1 93 ? 17.788 -9.362 -16.001 1.00 55.22 93 HIS A O 1
ATOM 706 N N . PRO A 1 94 ? 18.354 -9.164 -13.850 1.00 44.59 94 PRO A N 1
ATOM 707 C CA . PRO A 1 94 ? 17.999 -10.545 -13.547 1.00 44.59 94 PRO A CA 1
ATOM 708 C C . PRO A 1 94 ? 16.498 -10.778 -13.812 1.00 44.59 94 PRO A C 1
ATOM 710 O O . PRO A 1 94 ? 15.651 -10.276 -13.083 1.00 44.59 94 PRO A O 1
ATOM 713 N N . GLY A 1 95 ? 16.156 -11.522 -14.872 1.00 49.00 95 GLY A N 1
ATOM 714 C CA . GLY A 1 95 ? 14.777 -11.939 -15.176 1.00 49.00 95 GLY A CA 1
ATOM 715 C C . GLY A 1 95 ? 14.136 -11.210 -16.362 1.00 49.00 95 GLY A C 1
ATOM 716 O O . GLY A 1 95 ? 13.393 -10.243 -16.224 1.00 49.00 95 GLY A O 1
ATOM 717 N N . SER A 1 96 ? 14.362 -11.741 -17.560 1.00 50.03 96 SER A N 1
ATOM 718 C CA . SER A 1 96 ? 14.068 -11.141 -18.865 1.00 50.03 96 SER A CA 1
ATOM 719 C C . SER A 1 96 ? 12.591 -11.018 -19.289 1.00 50.03 96 SER A C 1
ATOM 721 O O . SER A 1 96 ? 12.346 -11.068 -20.489 1.00 50.03 96 SER A O 1
ATOM 723 N N . GLN A 1 97 ? 11.614 -10.860 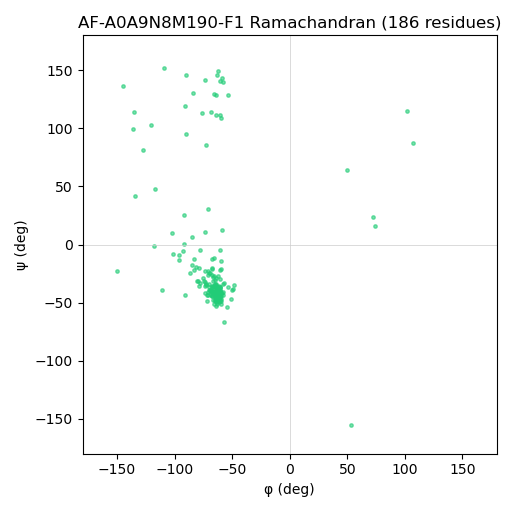-18.388 1.00 41.31 97 GLN A N 1
ATOM 724 C CA . GLN A 1 97 ? 10.224 -10.506 -18.766 1.00 41.31 97 GLN A CA 1
ATOM 725 C C . GLN A 1 97 ? 9.455 -9.695 -17.709 1.00 41.31 97 GLN A C 1
ATOM 727 O O . GLN A 1 97 ? 8.530 -8.980 -18.076 1.00 41.31 97 GLN A O 1
ATOM 732 N N . GLY A 1 98 ? 9.829 -9.746 -16.426 1.00 48.75 98 GLY A N 1
ATOM 733 C CA . GLY A 1 98 ? 9.098 -9.052 -15.353 1.00 48.75 98 GLY A CA 1
ATOM 734 C C . GLY A 1 98 ? 9.139 -7.519 -15.454 1.00 48.75 98 GLY A C 1
ATOM 735 O O . GLY A 1 98 ? 8.077 -6.902 -15.485 1.00 48.75 98 GLY A O 1
ATOM 736 N N . PRO A 1 99 ? 10.325 -6.896 -15.594 1.00 46.00 99 PRO A N 1
ATOM 737 C CA . PRO A 1 99 ? 10.446 -5.438 -15.637 1.00 46.00 99 PRO A CA 1
ATOM 738 C C . PRO A 1 99 ? 9.962 -4.839 -16.962 1.00 46.00 99 PRO A C 1
ATOM 740 O O . PRO A 1 99 ? 9.364 -3.775 -16.978 1.00 46.00 99 PRO A O 1
ATOM 743 N N . LEU A 1 100 ? 10.105 -5.552 -18.088 1.00 45.47 100 LEU A N 1
ATOM 744 C CA . LEU A 1 100 ? 9.518 -5.126 -19.364 1.00 45.47 100 LEU A CA 1
ATOM 745 C C . LEU A 1 100 ? 7.998 -5.310 -19.388 1.00 45.47 100 LEU A C 1
ATOM 747 O O . LEU A 1 100 ? 7.326 -4.462 -19.952 1.00 45.47 100 LEU A O 1
ATOM 751 N N . ALA A 1 101 ? 7.432 -6.343 -18.756 1.00 46.38 101 ALA A N 1
ATOM 752 C CA . ALA A 1 101 ? 5.983 -6.440 -18.571 1.00 46.38 101 ALA A CA 1
ATOM 753 C C . ALA A 1 101 ? 5.462 -5.339 -17.633 1.00 46.38 101 ALA A C 1
ATOM 755 O O . ALA A 1 101 ? 4.402 -4.781 -17.892 1.00 46.38 101 ALA A O 1
ATOM 756 N N . PHE A 1 102 ? 6.227 -4.967 -16.603 1.00 41.22 102 PHE A N 1
ATOM 757 C CA . PHE A 1 102 ? 5.919 -3.879 -15.669 1.00 41.22 102 PHE A CA 1
ATOM 758 C C . PHE A 1 102 ? 6.044 -2.483 -16.316 1.00 41.22 102 PHE A C 1
ATOM 760 O O . PHE A 1 102 ? 5.147 -1.651 -16.186 1.00 41.22 102 PHE A O 1
ATOM 767 N N . SER A 1 103 ? 7.100 -2.256 -17.103 1.00 46.16 103 SER A N 1
ATOM 768 C CA . SER A 1 103 ? 7.368 -1.046 -17.901 1.00 46.16 103 SER A CA 1
ATOM 769 C C . SER A 1 103 ? 6.401 -0.908 -19.101 1.00 46.16 103 SER A C 1
ATOM 771 O O . SER A 1 103 ? 5.904 0.171 -19.446 1.00 46.16 103 SER A O 1
ATOM 773 N N . GLN A 1 104 ? 6.032 -2.032 -19.731 1.00 43.56 104 GLN A N 1
ATOM 774 C CA . GLN A 1 104 ? 5.002 -2.073 -20.777 1.00 43.56 104 GLN A CA 1
ATOM 775 C C . GLN A 1 104 ? 3.580 -1.962 -20.208 1.00 43.56 104 GLN A C 1
ATOM 777 O O . GLN A 1 104 ? 2.703 -1.390 -20.859 1.00 43.56 104 GLN A O 1
ATOM 782 N N . ALA A 1 105 ? 3.342 -2.418 -18.974 1.00 44.69 105 ALA A N 1
ATOM 783 C CA . ALA A 1 105 ? 2.099 -2.158 -18.248 1.00 44.69 105 ALA A CA 1
ATOM 784 C C . ALA A 1 105 ? 1.973 -0.675 -17.859 1.00 44.69 105 ALA A C 1
ATOM 786 O O . ALA A 1 105 ? 0.901 -0.090 -18.039 1.00 44.69 105 ALA A O 1
ATOM 787 N N . THR A 1 106 ? 3.067 -0.023 -17.442 1.00 45.00 106 THR A N 1
ATOM 788 C CA . THR A 1 106 ? 3.090 1.430 -17.169 1.00 45.00 106 THR A CA 1
ATOM 789 C C . THR A 1 106 ? 2.818 2.255 -18.425 1.00 45.00 106 THR A C 1
ATOM 791 O O . THR A 1 106 ? 2.070 3.228 -18.358 1.00 45.00 106 THR A O 1
ATOM 794 N N . SER A 1 107 ? 3.303 1.833 -19.596 1.00 44.62 107 SER A N 1
ATOM 795 C CA . SER A 1 107 ? 2.981 2.492 -20.878 1.00 44.62 107 SER A CA 1
ATOM 796 C C . SER A 1 107 ? 1.589 2.152 -21.444 1.00 44.62 107 SER A C 1
ATOM 798 O O . SER A 1 107 ? 1.155 2.759 -22.424 1.00 44.62 107 SER A O 1
ATOM 800 N N . SER A 1 108 ? 0.840 1.247 -20.806 1.00 47.50 108 SER A N 1
ATOM 801 C CA . SER A 1 108 ? -0.507 0.834 -21.239 1.00 47.50 108 SER A CA 1
ATOM 802 C C . SER A 1 108 ? -1.642 1.484 -20.451 1.00 47.50 108 SER A C 1
ATOM 804 O O . SER A 1 108 ? -2.815 1.365 -20.824 1.00 47.50 108 SER A O 1
ATOM 806 N N . PHE A 1 109 ? -1.332 2.210 -19.380 1.00 46.84 109 PHE A N 1
ATOM 807 C CA . PHE A 1 109 ? -2.352 2.821 -18.546 1.00 46.84 109 PHE A CA 1
ATOM 808 C C . PHE A 1 109 ? -3.123 3.878 -19.354 1.00 46.84 109 PHE A C 1
ATOM 810 O O . PHE A 1 109 ? -2.646 4.964 -19.656 1.00 46.84 109 PHE A O 1
ATOM 817 N N . GLY A 1 110 ? -4.397 3.622 -19.648 1.00 46.78 110 GLY A N 1
ATOM 818 C CA . GLY A 1 110 ? -5.303 4.555 -20.346 1.00 46.78 110 GLY A CA 1
ATOM 819 C C . GLY A 1 110 ? -5.050 4.773 -21.827 1.00 46.78 110 GLY A C 1
ATOM 820 O O . GLY A 1 110 ? -5.510 5.775 -22.365 1.00 46.78 110 GLY A O 1
ATOM 821 N N . SER A 1 111 ? -4.408 3.827 -22.504 1.00 49.41 111 SER A N 1
ATOM 822 C CA . SER A 1 111 ? -4.720 3.676 -23.918 1.00 49.41 111 SER A CA 1
ATOM 823 C C . SER A 1 111 ? -6.186 3.244 -24.017 1.00 49.41 111 SER A C 1
ATOM 825 O O . SER A 1 111 ? -6.568 2.246 -23.409 1.00 49.41 111 SER A O 1
ATOM 827 N N . TRP A 1 112 ? -7.006 3.924 -24.823 1.00 51.69 112 TRP A N 1
ATOM 828 C CA . TRP A 1 112 ? -8.368 3.501 -25.218 1.00 51.69 112 TRP A CA 1
ATOM 829 C C . TRP A 1 112 ? -8.401 2.134 -25.941 1.00 51.69 112 TRP A C 1
ATOM 831 O O . TRP A 1 112 ? -9.370 1.773 -26.595 1.00 51.69 112 TRP A O 1
ATOM 841 N N . ARG A 1 113 ? -7.288 1.397 -25.904 1.00 53.81 113 ARG A N 1
ATOM 842 C CA . ARG A 1 113 ? -6.963 0.215 -26.691 1.00 53.81 113 ARG A CA 1
ATOM 843 C C . ARG A 1 113 ? -6.367 -0.865 -25.791 1.00 53.81 113 ARG A C 1
ATOM 845 O O . ARG A 1 113 ? -5.400 -1.516 -26.181 1.00 53.81 113 ARG A O 1
ATOM 852 N N . ILE A 1 114 ? -6.943 -1.050 -24.600 1.00 58.22 114 ILE A N 1
ATOM 853 C CA . ILE A 1 114 ? -6.632 -2.166 -23.686 1.00 58.22 114 ILE A CA 1
ATOM 854 C C . ILE A 1 114 ? -6.666 -3.493 -24.464 1.00 58.22 114 ILE A C 1
ATOM 856 O O . ILE A 1 114 ? -5.803 -4.340 -24.278 1.00 58.22 114 ILE A O 1
ATOM 860 N N . GLU A 1 115 ? -7.565 -3.609 -25.446 1.00 59.22 115 GLU A N 1
ATOM 861 C CA . GLU A 1 115 ? -7.658 -4.731 -26.387 1.00 59.22 115 GLU A CA 1
ATOM 862 C C . GLU A 1 115 ? -6.409 -4.948 -27.256 1.00 59.22 115 GLU A C 1
ATOM 864 O O . GLU A 1 115 ? -6.030 -6.087 -27.503 1.00 59.22 115 GLU A O 1
ATOM 869 N N . ARG A 1 116 ? -5.719 -3.894 -27.715 1.00 58.78 116 ARG A N 1
ATOM 870 C CA . ARG A 1 116 ? -4.494 -4.054 -28.527 1.00 58.78 116 ARG A CA 1
ATOM 871 C C . ARG A 1 116 ? -3.311 -4.530 -27.703 1.00 58.78 116 ARG A C 1
ATOM 873 O O . ARG A 1 116 ? -2.463 -5.249 -28.221 1.00 58.78 116 ARG A O 1
ATOM 880 N N . VAL A 1 117 ? -3.252 -4.088 -26.453 1.00 58.31 117 VAL A N 1
ATOM 881 C CA . VAL A 1 117 ? -2.240 -4.517 -25.489 1.00 58.31 117 VAL A CA 1
ATOM 882 C C . VAL A 1 117 ? -2.529 -5.960 -25.076 1.00 58.31 117 VAL A C 1
ATOM 884 O O . VAL A 1 117 ? -1.665 -6.812 -25.227 1.00 58.31 117 VAL A O 1
ATOM 887 N N . ALA A 1 118 ? -3.774 -6.268 -24.708 1.00 60.88 118 ALA A N 1
ATOM 888 C CA . ALA A 1 118 ? -4.257 -7.620 -24.430 1.00 60.88 118 ALA A CA 1
ATOM 889 C C . ALA A 1 118 ? -3.922 -8.611 -25.558 1.00 60.88 118 ALA A C 1
ATOM 891 O O . ALA A 1 118 ? -3.344 -9.665 -25.304 1.00 60.88 118 ALA A O 1
ATOM 892 N N . ASN A 1 119 ? -4.167 -8.226 -26.815 1.00 59.97 119 ASN A N 1
ATOM 893 C CA . ASN A 1 119 ? -3.882 -9.065 -27.982 1.00 59.97 119 ASN A CA 1
ATOM 894 C C . ASN A 1 119 ? -2.373 -9.215 -28.279 1.00 59.97 119 ASN A C 1
ATOM 896 O O . ASN A 1 119 ? -1.959 -10.188 -28.897 1.00 59.97 119 ASN A O 1
ATOM 900 N N . ARG A 1 120 ? -1.528 -8.276 -27.826 1.00 61.47 120 ARG A N 1
ATOM 901 C CA . ARG A 1 120 ? -0.058 -8.365 -27.949 1.00 61.47 120 ARG A CA 1
ATOM 902 C C . ARG A 1 120 ? 0.572 -9.292 -26.914 1.00 61.47 120 ARG A C 1
ATOM 904 O O . ARG A 1 120 ? 1.575 -9.926 -27.216 1.00 61.47 120 ARG A O 1
ATOM 911 N N . ILE A 1 121 ? 0.012 -9.316 -25.707 1.00 62.72 121 ILE A N 1
ATOM 912 C CA . ILE A 1 121 ? 0.530 -10.089 -24.569 1.00 62.72 121 ILE A CA 1
ATOM 913 C C . ILE A 1 121 ? -0.196 -11.450 -24.462 1.00 62.72 121 ILE A C 1
ATOM 915 O O . ILE A 1 121 ? 0.216 -12.314 -23.701 1.00 62.72 121 ILE A O 1
ATOM 919 N N . GLY A 1 122 ? -1.269 -11.669 -25.235 1.00 69.50 122 GLY A N 1
ATOM 920 C CA . GLY A 1 122 ? -2.034 -12.923 -25.248 1.00 69.50 122 GLY A CA 1
ATOM 921 C C . GLY A 1 122 ? -2.928 -13.131 -24.020 1.00 69.50 122 GLY A C 1
ATOM 922 O O . GLY A 1 122 ? -3.376 -14.248 -23.774 1.00 69.50 122 GLY A O 1
ATOM 923 N N . HIS A 1 123 ? -3.198 -12.076 -23.246 1.00 72.62 123 HIS A N 1
ATOM 924 C CA . HIS A 1 123 ? -4.011 -12.136 -22.030 1.00 72.62 123 HIS A CA 1
ATOM 925 C C . HIS A 1 123 ? -5.372 -11.449 -22.213 1.00 72.62 123 HIS A C 1
ATOM 927 O O . HIS A 1 123 ? -5.471 -10.490 -22.977 1.00 72.62 123 HIS A O 1
ATOM 933 N N . PRO A 1 124 ? -6.426 -11.873 -21.486 1.00 76.81 124 PRO A N 1
ATOM 934 C CA . PRO A 1 124 ? -7.734 -11.222 -21.536 1.00 76.81 124 PRO A CA 1
ATOM 935 C C . PRO A 1 124 ? -7.672 -9.743 -21.128 1.00 76.81 124 PRO A C 1
ATOM 937 O O . PRO A 1 124 ? -6.971 -9.379 -20.182 1.00 76.81 124 PRO A O 1
ATOM 940 N N . ALA A 1 125 ? -8.469 -8.890 -21.779 1.00 68.81 125 ALA A N 1
ATOM 941 C CA . ALA A 1 125 ? -8.491 -7.444 -21.520 1.00 68.81 125 ALA A CA 1
ATOM 942 C C . ALA A 1 125 ? -8.793 -7.083 -20.052 1.00 68.81 125 ALA A C 1
ATOM 944 O O . ALA A 1 125 ? -8.230 -6.123 -19.528 1.00 68.81 125 ALA A O 1
ATOM 945 N N . GLY A 1 126 ? -9.617 -7.887 -19.369 1.00 68.50 126 GLY A N 1
ATOM 946 C CA . GLY A 1 126 ? -9.892 -7.720 -17.940 1.00 68.50 126 GLY A CA 1
ATOM 947 C C . GLY A 1 126 ? -8.652 -7.909 -17.059 1.00 68.50 126 GLY A C 1
ATOM 948 O O . GLY A 1 126 ? -8.462 -7.155 -16.112 1.00 68.50 126 GLY A O 1
ATOM 949 N N . VAL A 1 127 ? -7.762 -8.845 -17.407 1.00 70.69 127 VAL A N 1
ATOM 950 C CA . VAL A 1 127 ? -6.506 -9.078 -16.672 1.00 70.69 127 VAL A CA 1
ATOM 951 C C . VAL A 1 127 ? -5.564 -7.890 -16.841 1.00 70.69 127 VAL A C 1
ATOM 953 O O . VAL A 1 127 ? -5.020 -7.400 -15.861 1.00 70.69 127 VAL A O 1
ATOM 956 N N . VAL A 1 128 ? -5.425 -7.363 -18.061 1.00 68.12 128 VAL A N 1
ATOM 957 C CA . VAL A 1 128 ? -4.605 -6.165 -18.328 1.00 68.12 128 VAL A CA 1
ATOM 958 C C . VAL A 1 128 ? -5.142 -4.942 -17.580 1.00 68.12 128 VAL A C 1
ATOM 960 O O . VAL A 1 128 ? -4.366 -4.129 -17.083 1.00 68.12 128 VAL A O 1
ATOM 963 N N . TRP A 1 129 ? -6.466 -4.818 -17.459 1.00 71.38 129 TRP A N 1
ATOM 964 C CA . TRP A 1 129 ? -7.088 -3.742 -16.691 1.00 71.38 129 TRP A CA 1
ATOM 965 C C . TRP A 1 129 ? -6.845 -3.877 -15.178 1.00 71.38 129 TRP A C 1
ATOM 967 O O . TRP A 1 129 ? -6.475 -2.895 -14.537 1.00 71.38 129 TRP A O 1
ATOM 977 N N . MET A 1 130 ? -6.974 -5.090 -14.628 1.00 70.81 130 MET A N 1
ATOM 978 C CA . MET A 1 130 ? -6.667 -5.399 -13.222 1.00 70.81 130 MET A CA 1
ATOM 979 C C . MET A 1 130 ? -5.193 -5.154 -12.881 1.00 70.81 130 MET A C 1
ATOM 981 O O . MET A 1 130 ? -4.892 -4.516 -11.877 1.00 70.81 130 MET A O 1
ATOM 985 N N . LEU A 1 131 ? -4.275 -5.605 -13.743 1.00 68.81 131 LEU A N 1
ATOM 986 C CA . LEU A 1 131 ? -2.837 -5.338 -13.612 1.00 68.81 131 LEU A CA 1
ATOM 987 C C . LEU A 1 131 ? -2.532 -3.840 -13.667 1.00 68.81 131 LEU A C 1
ATOM 989 O O . LEU A 1 131 ? -1.587 -3.379 -13.035 1.00 68.81 131 LEU A O 1
ATOM 993 N N . GLY A 1 132 ? -3.362 -3.087 -14.392 1.00 67.25 132 GLY A N 1
ATOM 994 C CA . GLY A 1 132 ? -3.396 -1.641 -14.307 1.00 67.25 132 GLY A CA 1
ATOM 995 C C . GLY A 1 132 ? -3.678 -1.187 -12.873 1.00 67.25 132 GLY A C 1
ATOM 996 O O . GLY A 1 132 ? -2.802 -0.637 -12.222 1.00 67.25 132 GLY A O 1
ATOM 997 N N . LEU A 1 133 ? -4.871 -1.455 -12.342 1.00 68.81 133 LEU A N 1
ATOM 998 C CA . LEU A 1 133 ? -5.284 -0.965 -11.016 1.00 68.81 133 LEU A CA 1
ATOM 999 C C . LEU A 1 133 ? -4.274 -1.241 -9.887 1.00 68.81 133 LEU A C 1
ATOM 1001 O O . LEU A 1 133 ? -4.026 -0.351 -9.077 1.00 68.81 133 LEU A O 1
ATOM 1005 N N . VAL A 1 134 ? -3.639 -2.417 -9.883 1.00 70.12 134 VAL A N 1
ATOM 1006 C CA . VAL A 1 134 ? -2.629 -2.797 -8.874 1.00 70.12 134 VAL A CA 1
ATOM 1007 C C . VAL A 1 134 ? -1.448 -1.816 -8.828 1.00 70.12 134 VAL A C 1
ATOM 1009 O O . VAL A 1 134 ? -0.918 -1.534 -7.757 1.00 70.12 134 VAL A O 1
ATOM 1012 N N . GLN A 1 135 ? -1.053 -1.240 -9.965 1.00 63.62 135 GLN A N 1
ATOM 1013 C CA . GLN A 1 135 ? 0.048 -0.274 -10.039 1.00 63.62 135 GLN A CA 1
ATOM 1014 C C . GLN A 1 135 ? -0.320 1.101 -9.470 1.00 63.62 135 GLN A C 1
ATOM 1016 O O . GLN A 1 135 ? 0.560 1.886 -9.136 1.00 63.62 135 GLN A O 1
ATOM 1021 N N . SER A 1 136 ? -1.601 1.452 -9.403 1.00 63.69 136 SER A N 1
ATOM 1022 C CA . SER A 1 136 ? -2.019 2.739 -8.833 1.00 63.69 136 SER A CA 1
ATOM 1023 C C . SER A 1 136 ? -2.117 2.714 -7.301 1.00 63.69 136 SER A C 1
ATOM 1025 O O . SER A 1 136 ? -2.117 3.773 -6.680 1.00 63.69 136 SER A O 1
ATOM 1027 N N . ASP A 1 137 ? -2.079 1.530 -6.683 1.00 66.94 137 ASP A N 1
ATOM 1028 C CA . ASP A 1 137 ? -2.271 1.349 -5.237 1.00 66.94 137 ASP A CA 1
ATOM 1029 C C . ASP A 1 137 ? -0.991 1.552 -4.388 1.00 66.94 137 ASP A C 1
ATOM 1031 O O . ASP A 1 137 ? -1.024 1.384 -3.167 1.00 66.94 137 ASP A O 1
ATOM 1035 N N . PHE A 1 138 ? 0.139 1.986 -4.973 1.00 65.56 138 PHE A N 1
ATOM 1036 C CA . PHE A 1 138 ? 1.399 2.240 -4.237 1.00 65.56 138 PHE A CA 1
ATOM 1037 C C . PHE A 1 138 ? 1.307 3.322 -3.138 1.00 65.56 138 PHE A C 1
ATOM 1039 O O . PHE A 1 138 ? 2.274 3.520 -2.406 1.00 65.56 138 PHE A O 1
ATOM 1046 N N . GLY A 1 139 ? 0.171 4.013 -2.988 1.00 61.97 139 GLY A N 1
ATOM 1047 C CA . GLY A 1 139 ? -0.081 4.966 -1.899 1.00 61.97 139 GLY A CA 1
ATOM 1048 C C . GLY A 1 139 ? -0.523 4.337 -0.567 1.00 61.97 139 GLY A C 1
ATOM 1049 O O . GLY A 1 139 ? -0.367 4.965 0.479 1.00 61.97 139 GLY A O 1
ATOM 1050 N N . LEU A 1 140 ? -1.028 3.097 -0.570 1.00 61.03 140 LEU A N 1
ATOM 1051 C CA . LEU A 1 140 ? -1.491 2.385 0.636 1.00 61.03 140 LEU A CA 1
ATOM 1052 C C . LEU A 1 140 ? -0.425 2.139 1.728 1.00 61.03 140 LEU A C 1
ATOM 1054 O O . LEU A 1 140 ? -0.774 2.253 2.909 1.00 61.03 140 LEU A O 1
ATOM 1058 N N . PRO A 1 141 ? 0.856 1.854 1.413 1.00 69.88 141 PRO A N 1
ATOM 1059 C CA . PRO A 1 141 ? 1.872 1.524 2.420 1.00 69.88 141 PRO A CA 1
ATOM 1060 C C . PRO A 1 141 ? 2.136 2.655 3.416 1.00 69.88 141 PRO A C 1
ATOM 1062 O O . PRO A 1 141 ? 2.498 2.407 4.565 1.00 69.88 141 PRO A O 1
ATOM 1065 N N . ALA A 1 142 ? 1.909 3.905 3.000 1.00 71.19 142 ALA A N 1
ATOM 1066 C CA . ALA A 1 142 ? 2.095 5.065 3.862 1.00 71.19 142 ALA A CA 1
ATOM 1067 C C . ALA A 1 142 ? 1.134 5.058 5.063 1.00 71.19 142 ALA A C 1
ATOM 1069 O O . ALA A 1 142 ? 1.489 5.560 6.126 1.00 71.19 142 ALA A O 1
ATOM 1070 N N . SER A 1 143 ? -0.053 4.457 4.924 1.00 77.19 143 SER A N 1
ATOM 1071 C CA . SER A 1 143 ? -1.014 4.338 6.025 1.00 77.19 143 SER A CA 1
ATOM 1072 C C . SER A 1 143 ? -0.596 3.300 7.076 1.00 77.19 143 SER A C 1
ATOM 1074 O O . SER A 1 143 ? -0.782 3.547 8.265 1.00 77.19 143 SER A O 1
ATOM 1076 N N . ASP A 1 144 ? 0.037 2.195 6.663 1.00 80.62 144 ASP A N 1
ATOM 1077 C CA . ASP A 1 144 ? 0.596 1.187 7.580 1.00 80.62 144 ASP A CA 1
ATOM 1078 C C . ASP A 1 144 ? 1.791 1.761 8.357 1.00 80.62 144 ASP A C 1
ATOM 1080 O O . ASP A 1 144 ? 1.881 1.592 9.570 1.00 80.62 144 ASP A O 1
ATOM 1084 N N . GLY A 1 145 ? 2.651 2.542 7.689 1.00 81.94 145 GLY A N 1
ATOM 1085 C CA . GLY A 1 145 ? 3.803 3.216 8.303 1.00 81.94 145 GLY A CA 1
ATOM 1086 C C . GLY A 1 145 ? 3.457 4.080 9.523 1.00 81.94 145 GLY A C 1
ATOM 1087 O O . GLY A 1 145 ? 4.209 4.099 10.495 1.00 81.94 145 GLY A O 1
ATOM 1088 N N . VAL A 1 146 ? 2.296 4.749 9.511 1.00 83.94 146 VAL A N 1
ATOM 1089 C CA . VAL A 1 146 ? 1.823 5.579 10.635 1.00 83.94 146 VAL A CA 1
ATOM 1090 C C . VAL A 1 146 ? 1.567 4.742 11.890 1.00 83.94 146 VAL A C 1
ATOM 1092 O O . VAL A 1 146 ? 1.812 5.216 12.999 1.00 83.94 146 VAL A O 1
ATOM 1095 N N . LEU A 1 147 ? 1.100 3.500 11.731 1.00 83.44 147 LEU A N 1
ATOM 1096 C CA . LEU A 1 147 ? 0.815 2.611 12.857 1.00 83.44 147 LEU A CA 1
ATOM 1097 C C . LEU A 1 147 ? 2.106 2.160 13.552 1.00 83.44 147 LEU A C 1
ATOM 1099 O O . LEU A 1 147 ? 2.125 2.068 14.774 1.00 83.44 147 LEU A O 1
ATOM 1103 N N . HIS A 1 148 ? 3.206 1.972 12.817 1.00 85.38 148 HIS A N 1
ATOM 1104 C CA . HIS A 1 148 ? 4.496 1.564 13.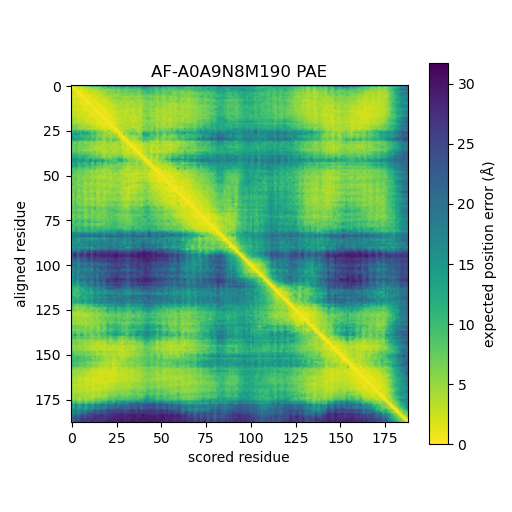401 1.00 85.38 148 HIS A CA 1
ATOM 1105 C C . HIS A 1 148 ? 5.134 2.626 14.302 1.00 85.38 148 HIS A C 1
ATOM 1107 O O . HIS A 1 148 ? 5.879 2.281 15.210 1.00 85.38 148 HIS A O 1
ATOM 1113 N N . ILE A 1 149 ? 4.834 3.907 14.080 1.00 87.50 149 ILE A N 1
ATOM 1114 C CA . ILE A 1 149 ? 5.371 5.030 14.874 1.00 87.50 149 ILE A CA 1
ATOM 1115 C C . ILE A 1 149 ? 4.356 5.577 15.883 1.00 87.50 149 ILE A C 1
ATOM 1117 O O . ILE A 1 149 ? 4.542 6.644 16.466 1.00 87.50 149 ILE A O 1
ATOM 1121 N N . VAL A 1 150 ? 3.237 4.875 16.066 1.00 85.25 150 VAL A N 1
ATOM 1122 C CA . VAL A 1 150 ? 2.087 5.423 16.782 1.00 85.25 150 VAL A CA 1
ATOM 1123 C C . VAL A 1 150 ? 2.330 5.585 18.284 1.00 85.25 150 VAL A C 1
ATOM 1125 O O . VAL A 1 150 ? 1.709 6.440 18.913 1.00 85.25 150 VAL A O 1
ATOM 1128 N N . GLU A 1 151 ? 3.261 4.811 18.850 1.00 84.81 151 GLU A N 1
ATOM 1129 C CA . GLU A 1 151 ? 3.670 4.911 20.257 1.00 84.81 151 GLU A CA 1
ATOM 1130 C C . GLU A 1 151 ? 4.437 6.208 20.559 1.00 84.81 151 GLU A C 1
ATOM 1132 O O . GLU A 1 151 ? 4.404 6.696 21.687 1.00 84.81 151 GLU A O 1
ATOM 1137 N N . GLU A 1 152 ? 5.075 6.805 19.551 1.00 88.19 152 GLU A N 1
ATOM 1138 C CA . GLU A 1 152 ? 5.834 8.056 19.680 1.00 88.19 152 GLU A CA 1
ATOM 1139 C C . GLU A 1 152 ? 4.984 9.297 19.364 1.00 88.19 152 GLU A C 1
ATOM 1141 O O . GLU A 1 152 ? 5.429 10.438 19.511 1.00 88.19 152 GLU A O 1
ATOM 1146 N N . MET A 1 153 ? 3.740 9.098 18.921 1.00 87.81 153 MET A N 1
ATOM 1147 C CA . MET A 1 153 ? 2.880 10.182 18.476 1.00 87.81 153 MET A CA 1
ATOM 1148 C C . MET A 1 153 ? 2.153 10.846 19.658 1.00 87.81 153 MET A C 1
ATOM 1150 O O . MET A 1 153 ? 1.480 10.165 20.436 1.00 87.81 153 MET A O 1
ATOM 1154 N N . PRO A 1 154 ? 2.174 12.187 19.779 1.00 84.00 154 PRO A N 1
ATOM 1155 C CA . PRO A 1 154 ? 1.333 12.874 20.752 1.00 84.00 154 PRO A CA 1
ATOM 1156 C C . PRO A 1 154 ? -0.143 12.696 20.368 1.00 84.00 154 PRO A C 1
ATOM 1158 O O . PRO A 1 154 ? -0.516 12.958 19.228 1.00 84.00 154 PRO A O 1
ATOM 1161 N N . CYS A 1 155 ? -0.995 12.270 21.305 1.00 86.00 155 CYS A N 1
ATOM 1162 C CA . CYS A 1 155 ? -2.438 12.056 21.093 1.00 86.00 155 CYS A CA 1
ATOM 1163 C C . CYS A 1 155 ? -2.772 11.204 19.841 1.00 86.00 155 CYS A C 1
ATOM 1165 O O . CYS A 1 155 ? -3.430 11.685 18.908 1.00 86.00 155 CYS A O 1
ATOM 1167 N N . PRO A 1 156 ? -2.370 9.921 19.812 1.00 83.00 156 PRO A N 1
ATOM 1168 C CA . PRO A 1 156 ? -2.408 9.112 18.594 1.00 83.00 156 PRO A CA 1
ATOM 1169 C C . PRO A 1 156 ? -3.826 8.832 18.079 1.00 83.00 156 PRO A C 1
ATOM 1171 O O . PRO A 1 156 ? -4.030 8.723 16.877 1.00 83.00 156 PRO A O 1
ATOM 1174 N N . HIS A 1 157 ? -4.826 8.812 18.963 1.00 82.69 157 HIS A N 1
ATOM 1175 C CA . HIS A 1 157 ? -6.235 8.594 18.616 1.00 82.69 157 HIS A CA 1
ATOM 1176 C C . HIS A 1 157 ? -6.817 9.649 17.650 1.00 82.69 157 HIS A C 1
ATOM 1178 O O . HIS A 1 157 ? -7.799 9.381 16.966 1.00 82.69 157 HIS A O 1
ATOM 1184 N N . ILE A 1 158 ? -6.215 10.842 17.560 1.00 85.94 158 ILE A N 1
ATOM 1185 C CA . ILE A 1 158 ? -6.619 11.900 16.614 1.00 85.94 158 ILE A CA 1
ATOM 1186 C C . ILE A 1 158 ? -5.562 12.102 15.529 1.00 85.94 158 ILE A C 1
ATOM 1188 O O . ILE A 1 158 ? -5.896 12.334 14.364 1.00 85.94 158 ILE A O 1
ATOM 1192 N N . ASN A 1 159 ? -4.284 12.040 15.897 1.00 88.81 159 ASN A N 1
ATOM 1193 C CA . ASN A 1 159 ? -3.204 12.386 14.981 1.00 88.81 159 ASN A CA 1
ATOM 1194 C C . ASN A 1 159 ? -2.861 11.248 14.012 1.00 88.81 159 ASN A C 1
ATOM 1196 O O . ASN A 1 159 ? -2.552 11.535 12.857 1.00 88.81 159 ASN A O 1
ATOM 1200 N N . ALA A 1 160 ? -3.014 9.982 14.413 1.00 87.50 160 ALA A N 1
ATOM 1201 C CA . ALA A 1 160 ? -2.799 8.842 13.525 1.00 87.50 160 ALA A CA 1
ATOM 1202 C C . ALA A 1 160 ? -3.807 8.811 12.361 1.00 87.50 160 ALA A C 1
ATOM 1204 O O . ALA A 1 160 ? -3.362 8.831 11.211 1.00 87.50 160 ALA A O 1
ATOM 1205 N N . PRO A 1 161 ? -5.140 8.870 12.585 1.00 87.69 161 PRO A N 1
ATOM 1206 C CA . PRO A 1 161 ? -6.098 8.857 11.477 1.00 87.69 161 PRO A CA 1
ATOM 1207 C C . PRO A 1 161 ? -5.936 10.057 10.535 1.00 87.69 161 PRO A C 1
ATOM 1209 O O . PRO A 1 161 ? -6.055 9.915 9.317 1.00 87.69 161 PRO A O 1
ATOM 1212 N N . ARG A 1 162 ? -5.595 11.237 11.071 1.00 87.62 162 ARG A N 1
ATOM 1213 C CA . ARG A 1 162 ? -5.289 12.422 10.253 1.00 87.62 162 ARG A CA 1
ATOM 1214 C C . ARG A 1 162 ? -4.038 12.221 9.405 1.00 87.62 162 ARG A C 1
ATOM 1216 O O . ARG A 1 162 ? -4.070 12.530 8.217 1.00 87.62 162 ARG A O 1
ATOM 1223 N N . ALA A 1 163 ? -2.961 11.696 9.986 1.00 88.94 163 ALA A N 1
ATOM 1224 C CA . ALA A 1 163 ? -1.716 11.439 9.270 1.00 88.94 163 ALA A CA 1
ATOM 1225 C C . ALA A 1 163 ? -1.903 10.409 8.145 1.00 88.94 163 ALA A C 1
ATOM 1227 O O . ALA A 1 163 ? -1.411 10.626 7.040 1.00 88.94 163 ALA A O 1
ATOM 1228 N N . MET A 1 164 ? -2.676 9.344 8.384 1.00 89.12 164 MET A N 1
ATOM 1229 C CA . MET A 1 164 ? -2.985 8.322 7.375 1.00 89.12 164 MET A CA 1
ATOM 1230 C C . MET A 1 164 ? -3.721 8.917 6.166 1.00 89.12 164 MET A C 1
ATOM 1232 O O . MET A 1 164 ? -3.314 8.705 5.024 1.00 89.12 164 MET A O 1
ATOM 1236 N N . LEU A 1 165 ? -4.771 9.710 6.409 1.00 88.75 165 LEU A N 1
ATOM 1237 C CA . LEU A 1 165 ? -5.545 10.355 5.342 1.00 88.75 165 LEU A CA 1
ATOM 1238 C C . LEU A 1 165 ? -4.734 11.424 4.596 1.00 88.75 165 LEU A C 1
ATOM 1240 O O . LEU A 1 165 ? -4.816 11.515 3.371 1.00 88.75 165 LEU A O 1
ATOM 1244 N N . LEU A 1 166 ? -3.924 12.212 5.311 1.00 87.38 166 LEU A N 1
ATOM 1245 C CA . LEU A 1 166 ? -3.047 13.215 4.702 1.00 87.38 166 LEU A CA 1
ATOM 1246 C C . LEU A 1 166 ? -1.980 12.571 3.814 1.00 87.38 166 LEU A C 1
ATOM 1248 O O . LEU A 1 166 ? -1.746 13.057 2.710 1.00 87.38 166 LEU A O 1
ATOM 1252 N N . ALA A 1 167 ? -1.374 11.464 4.249 1.00 85.62 167 ALA A N 1
ATOM 1253 C CA . ALA A 1 167 ? -0.370 10.754 3.460 1.00 85.62 167 ALA A CA 1
ATOM 1254 C C . ALA A 1 167 ? -0.940 10.273 2.116 1.00 85.62 167 ALA A C 1
ATOM 1256 O O . ALA A 1 167 ? -0.329 10.481 1.065 1.00 85.62 167 ALA A O 1
ATOM 1257 N N . VAL A 1 168 ? -2.153 9.712 2.130 1.00 84.94 168 VAL A N 1
ATOM 1258 C CA . VAL A 1 168 ? -2.836 9.273 0.905 1.00 84.94 168 VAL A CA 1
ATOM 1259 C C . VAL A 1 168 ? -3.255 10.457 0.036 1.00 84.94 168 VAL A C 1
ATOM 1261 O O . VAL A 1 168 ? -3.078 10.405 -1.179 1.00 84.94 168 VAL A O 1
ATOM 1264 N N . ALA A 1 169 ? -3.743 11.551 0.625 1.00 84.56 169 ALA A N 1
ATOM 1265 C CA . ALA A 1 169 ? -4.089 12.760 -0.124 1.00 84.56 169 ALA A CA 1
ATOM 1266 C C . ALA A 1 169 ? -2.870 13.384 -0.834 1.00 84.56 169 ALA A C 1
ATOM 1268 O O . ALA A 1 169 ? -2.972 13.823 -1.984 1.00 84.56 169 ALA A O 1
ATOM 1269 N N . ILE A 1 170 ? -1.701 13.387 -0.187 1.00 85.00 170 ILE A N 1
ATOM 1270 C CA . ILE A 1 170 ? -0.442 13.869 -0.777 1.00 85.00 170 ILE A CA 1
ATOM 1271 C C . ILE A 1 170 ? 0.011 12.943 -1.919 1.00 85.00 170 ILE A C 1
ATOM 1273 O O . ILE A 1 170 ? 0.366 13.424 -2.998 1.00 85.00 170 ILE A O 1
ATOM 1277 N N . GLY A 1 171 ? -0.058 11.620 -1.734 1.00 78.75 171 GLY A N 1
ATOM 1278 C CA . GLY A 1 171 ? 0.274 10.653 -2.790 1.00 78.75 171 GLY A CA 1
ATOM 1279 C C . GLY A 1 171 ? -0.669 10.734 -3.998 1.00 78.75 171 GLY A C 1
ATOM 1280 O O . GLY A 1 171 ? -0.226 10.745 -5.151 1.00 78.75 171 GLY A O 1
ATOM 1281 N N . ALA A 1 172 ? -1.970 10.876 -3.741 1.00 79.56 172 ALA A N 1
ATOM 1282 C CA . ALA A 1 172 ? -2.989 11.043 -4.770 1.00 79.56 172 ALA A CA 1
ATOM 1283 C C . ALA A 1 172 ? -2.775 12.339 -5.563 1.00 79.56 172 ALA A C 1
ATOM 1285 O O . ALA A 1 172 ? -2.686 12.305 -6.787 1.00 79.56 172 ALA A O 1
ATOM 1286 N N . SER A 1 173 ? -2.625 13.479 -4.880 1.00 81.25 173 SER A N 1
ATOM 1287 C CA . SER A 1 173 ? -2.415 14.778 -5.539 1.00 81.25 173 SER A CA 1
ATOM 1288 C C . SER A 1 173 ? -1.142 14.812 -6.389 1.00 81.25 173 SER A C 1
ATOM 1290 O O . SER A 1 173 ? -1.181 15.296 -7.521 1.00 81.25 173 SER A O 1
ATOM 1292 N N . SER A 1 174 ? -0.051 14.207 -5.911 1.00 79.81 174 SER A N 1
ATOM 1293 C CA . SER A 1 174 ? 1.199 14.072 -6.675 1.00 79.81 174 SER A CA 1
ATOM 1294 C C . SER A 1 174 ? 0.999 13.282 -7.975 1.00 79.81 174 SER A C 1
ATOM 1296 O O . SER A 1 174 ? 1.553 13.639 -9.014 1.00 79.81 174 SER A O 1
ATOM 1298 N N . SER A 1 175 ? 0.139 12.258 -7.945 1.00 72.75 175 SER A N 1
ATOM 1299 C CA . SER A 1 175 ? -0.181 11.423 -9.112 1.00 72.75 175 SER A CA 1
ATOM 1300 C C . SER A 1 175 ? -1.013 12.155 -10.175 1.00 72.75 175 SER A C 1
ATOM 1302 O O . SER A 1 175 ? -0.932 11.815 -11.354 1.00 72.75 175 SER A O 1
ATOM 1304 N N . PHE A 1 176 ? -1.791 13.173 -9.790 1.00 69.62 176 PHE A N 1
ATOM 1305 C CA . PHE A 1 176 ? -2.553 14.012 -10.728 1.00 69.62 176 PHE A CA 1
ATOM 1306 C C . PHE A 1 176 ? -1.741 15.189 -11.286 1.00 69.62 176 PHE A C 1
ATOM 1308 O O . PHE A 1 176 ? -2.053 15.680 -12.371 1.00 69.62 176 PHE A O 1
ATOM 1315 N N . ILE A 1 177 ? -0.708 15.638 -10.567 1.00 70.38 177 ILE A N 1
ATOM 1316 C CA . ILE A 1 177 ? 0.117 16.798 -10.939 1.00 70.38 177 ILE A CA 1
ATOM 1317 C C . ILE A 1 177 ? 1.153 16.477 -12.020 1.00 70.38 177 ILE A C 1
ATOM 1319 O O . ILE A 1 177 ? 1.602 17.401 -12.691 1.00 70.38 177 ILE A O 1
ATOM 1323 N N . MET A 1 178 ? 1.519 15.210 -12.239 1.00 61.91 178 MET A N 1
ATOM 1324 C CA . MET A 1 178 ? 2.449 14.835 -13.309 1.00 61.91 178 MET A CA 1
ATOM 1325 C C . MET A 1 178 ? 1.689 14.531 -14.614 1.00 61.91 178 MET A C 1
ATOM 1327 O O . MET A 1 178 ? 1.214 13.405 -14.791 1.00 61.91 178 MET A O 1
ATOM 1331 N N . PRO A 1 179 ? 1.536 15.499 -15.546 1.00 54.66 179 PRO A N 1
ATOM 1332 C CA . PRO A 1 179 ? 0.907 15.225 -16.827 1.00 54.66 179 PRO A CA 1
ATOM 1333 C C . PRO A 1 179 ? 1.738 14.204 -17.617 1.00 54.66 179 PRO A C 1
ATOM 1335 O O . PRO A 1 179 ? 2.970 14.210 -17.534 1.00 54.66 179 PRO A O 1
ATOM 1338 N N . PRO A 1 180 ? 1.088 13.333 -18.411 1.00 56.22 180 PRO A N 1
ATOM 1339 C CA . PRO A 1 180 ? 1.805 12.426 -19.292 1.00 56.22 180 PRO A CA 1
ATOM 1340 C C . PRO A 1 180 ? 2.697 13.239 -20.242 1.00 56.22 180 PRO A C 1
ATOM 1342 O O . PRO A 1 180 ? 2.258 14.290 -20.726 1.00 56.22 180 PRO A O 1
ATOM 1345 N N . PRO A 1 181 ? 3.929 12.778 -20.527 1.00 50.00 181 PRO A N 1
ATOM 1346 C CA . PRO A 1 181 ? 4.811 13.466 -21.457 1.00 50.00 181 PRO A CA 1
ATOM 1347 C C . PRO A 1 181 ? 4.084 13.673 -22.787 1.00 50.00 181 PRO A C 1
ATOM 1349 O O . PRO A 1 181 ? 3.495 12.743 -23.348 1.00 50.00 181 PRO A O 1
ATOM 1352 N N . SER A 1 182 ? 4.079 14.915 -23.271 1.00 44.56 182 SER A N 1
ATOM 1353 C CA . SER A 1 182 ? 3.491 15.245 -24.562 1.00 44.56 182 SER A CA 1
ATOM 1354 C C . SER A 1 182 ? 4.221 14.463 -25.667 1.00 44.56 182 SER A C 1
ATOM 1356 O O . SER A 1 182 ? 5.440 14.295 -25.609 1.00 44.56 182 SER A O 1
ATOM 1358 N N . PRO A 1 183 ? 3.507 13.943 -26.681 1.00 46.41 183 PRO A N 1
ATOM 1359 C CA . PRO A 1 183 ? 4.133 13.221 -27.780 1.00 46.41 183 PRO A CA 1
ATOM 1360 C C . PRO A 1 183 ? 4.876 14.211 -28.690 1.00 46.41 183 PRO A C 1
ATOM 1362 O O . PRO A 1 183 ? 4.328 14.681 -29.683 1.00 46.41 183 PRO A O 1
ATOM 1365 N N . THR A 1 184 ? 6.126 14.543 -28.368 1.00 51.12 184 THR A N 1
ATOM 1366 C CA . THR A 1 184 ? 6.963 15.481 -29.143 1.00 51.12 184 THR A CA 1
ATOM 1367 C C . THR A 1 184 ? 7.836 14.815 -30.212 1.00 51.12 184 THR A C 1
ATOM 1369 O O . THR A 1 184 ? 8.819 15.398 -30.645 1.00 51.12 184 THR A O 1
ATOM 1372 N N . TRP A 1 185 ? 7.452 13.642 -30.730 1.00 48.09 185 TRP A N 1
ATOM 1373 C CA . TRP A 1 185 ? 8.158 12.989 -31.851 1.00 48.09 185 TRP A CA 1
ATOM 1374 C C . TRP A 1 185 ? 7.303 12.831 -33.116 1.00 48.09 185 TRP A C 1
ATOM 1376 O O . TRP A 1 185 ? 7.254 11.773 -33.744 1.00 48.09 185 TRP A O 1
ATOM 1386 N N . LYS A 1 186 ? 6.625 13.909 -33.523 1.00 48.28 186 LYS A N 1
ATOM 1387 C CA . LYS A 1 186 ? 6.189 14.107 -34.915 1.00 48.28 186 LYS A CA 1
ATOM 1388 C C . LYS A 1 186 ? 6.495 15.547 -35.336 1.00 48.28 186 LYS A C 1
ATOM 1390 O O . LYS A 1 186 ? 5.833 16.455 -34.841 1.00 48.28 186 LYS A O 1
ATOM 1395 N N . ARG A 1 187 ? 7.414 15.690 -36.304 1.00 41.16 187 ARG A N 1
ATOM 1396 C CA . ARG A 1 187 ? 8.116 16.886 -36.842 1.00 41.16 187 ARG A CA 1
ATOM 1397 C C . ARG A 1 187 ? 9.529 16.939 -36.249 1.00 41.16 187 ARG A C 1
ATOM 1399 O O . ARG A 1 187 ? 9.644 17.036 -35.038 1.00 41.16 187 ARG A O 1
ATOM 1406 N N . SER A 1 188 ? 10.615 16.810 -37.001 1.00 40.53 188 SER A N 1
ATOM 1407 C CA . SER A 1 188 ? 10.904 17.076 -38.422 1.00 40.53 188 SER A CA 1
ATOM 1408 C C . SER A 1 188 ? 11.780 15.990 -39.031 1.00 40.53 188 SER A C 1
ATOM 1410 O O . SER A 1 188 ? 12.675 15.523 -38.293 1.00 40.53 188 SER A O 1
#